Protein AF-A0A7S0LMH8-F1 (afdb_monomer)

Solvent-accessible surface area (backbone atoms only — not comparable to full-atom values): 15056 Å² total; per-residue (Å²): 112,74,69,58,53,54,53,52,51,56,57,48,53,55,49,52,57,52,48,56,58,48,51,56,55,47,54,58,46,53,57,42,54,58,45,50,53,52,45,50,60,44,22,70,69,67,78,31,72,64,46,44,52,52,52,51,52,53,49,49,55,50,48,49,63,67,67,44,67,51,66,91,82,71,82,67,51,73,68,56,29,52,53,52,20,55,53,28,39,51,50,12,55,51,26,47,75,71,65,38,42,68,61,13,23,52,26,12,41,51,16,19,33,55,41,86,41,68,68,34,44,52,52,17,38,52,30,34,39,76,70,66,41,32,70,60,25,31,56,47,29,54,56,55,65,68,39,87,88,59,50,69,71,58,44,52,52,40,50,57,52,29,52,54,29,50,51,53,53,50,52,55,51,51,53,53,50,53,54,53,54,57,53,54,62,69,66,60,68,75,75,94,71,88,82,95,71,93,74,65,66,63,67,56,52,54,57,51,54,55,53,53,53,56,50,54,57,48,54,57,50,51,55,52,50,52,54,50,52,54,53,47,57,51,52,55,49,52,54,51,52,52,53,51,53,57,62,58,58,69,78,74,72,74,79,81,74,71,79,81,76,74,82,82,80,77,84,89,129

Organism: NCBI:txid221442

Secondary structure (DSSP, 8-state):
-HHHHHHHHHHHHHHHHHHHHHHHHHHHHHHHHHHHHHHHHHHHTTS-HHHHHHHHHHHHHHHHHHH----TT----HHHHHHHHHHHHHHHHHHHHTT-HHHHHHHHHHHHHHS--HHHHHHHHHHHHHTT-HHHHHHHHHHHHT-TT--HHHHHHHHHHHHHHHHHHHHHHHHHHHHHHHHHHHH-PPPS-----TTTHHHHHHHHHHHHHHHHHHHHHHHHHHHHHHHHHHHHHHHHHHHHHHHHHGGG-------------PPP-

Mean predicted aligned error: 13.41 Å

pLDDT: mean 77.36, std 17.23, range [40.56, 98.0]

Sequence (269 aa):
DPRRHARRRHASAHKEMAGELLWGQASEKIAWCAGLFRLHARAEMGIDQKAGAEVGMALEARLESLLRSPRVGDRRSPQERAREHDKLARKGHRANAEGEVEAAALHFAAAYQIEPRTTSLISAVNMRLKLGETELAAAAYRRILATPSLKDRERQIAQAKLQQAEAVLLAARSEEATVKVAKQETSHHPPEAAVESGADSAAKAEIVAEAEAATAEAETAVAGAEVVARAEAAADAEVATEVAIEAGTDAALEPEVAPEVAPEVAPEV

Nearest PDB structures (foldseek):
  3uq3-assembly1_A  TM=5.746E-01  e=2.078E-01  Saccharomyces cerevisiae S288C
  7bev-assembly1_A  TM=6.248E-01  e=4.146E-01  Homo sapiens
  2gw1-assembly1_B  TM=6.028E-01  e=1.334E+00  Saccharomyces cerevisiae

Structure (mmCIF, N/CA/C/O backbone):
data_AF-A0A7S0LMH8-F1
#
_entry.id   AF-A0A7S0LMH8-F1
#
loop_
_atom_site.group_PDB
_atom_site.id
_atom_site.type_symbol
_atom_site.label_atom_id
_atom_site.label_alt_id
_atom_site.label_comp_id
_atom_site.label_asym_id
_atom_site.label_entity_id
_atom_site.label_seq_id
_atom_site.pdbx_PDB_ins_code
_atom_site.Cartn_x
_atom_site.Cartn_y
_atom_site.Cartn_z
_atom_site.occupancy
_atom_site.B_iso_or_equiv
_atom_site.auth_seq_id
_atom_site.auth_comp_id
_atom_site.auth_asym_id
_atom_site.auth_atom_id
_atom_site.pdbx_PDB_model_num
ATOM 1 N N . ASP A 1 1 ? 25.998 36.413 -16.751 1.00 75.56 1 ASP A N 1
ATOM 2 C CA . ASP A 1 1 ? 25.379 35.857 -17.971 1.00 75.56 1 ASP A CA 1
ATOM 3 C C . ASP A 1 1 ? 23.853 35.990 -17.890 1.00 75.56 1 ASP A C 1
ATOM 5 O O . ASP A 1 1 ? 23.231 35.300 -17.082 1.00 75.56 1 ASP A O 1
ATOM 9 N N . PRO A 1 2 ? 23.242 36.885 -18.684 1.00 62.22 2 PRO A N 1
ATOM 10 C CA . PRO A 1 2 ? 21.794 37.107 -18.688 1.00 62.22 2 PRO A CA 1
ATOM 11 C C . PRO A 1 2 ? 20.981 35.849 -19.049 1.00 62.22 2 PRO A C 1
ATOM 13 O O . PRO A 1 2 ? 19.854 35.694 -18.572 1.00 62.22 2 PRO A O 1
ATOM 16 N N . ARG A 1 3 ? 21.555 34.885 -19.786 1.00 61.94 3 ARG A N 1
ATOM 17 C CA . ARG A 1 3 ? 20.877 33.622 -20.128 1.00 61.94 3 ARG A CA 1
ATOM 18 C C . ARG A 1 3 ? 20.706 32.700 -18.917 1.00 61.94 3 ARG A C 1
ATOM 20 O O . ARG A 1 3 ? 19.698 32.000 -18.817 1.00 61.94 3 ARG A O 1
ATOM 27 N N . ARG A 1 4 ? 21.629 32.740 -17.947 1.00 64.81 4 ARG A N 1
ATOM 28 C CA . ARG A 1 4 ? 21.503 31.991 -16.680 1.00 64.81 4 ARG A CA 1
ATOM 29 C C . ARG A 1 4 ? 20.405 32.556 -15.774 1.00 64.81 4 ARG A C 1
ATOM 31 O O . ARG A 1 4 ? 19.703 31.781 -15.125 1.00 64.81 4 ARG A O 1
ATOM 38 N N . HIS A 1 5 ? 20.206 33.875 -15.764 1.00 67.19 5 HIS A N 1
ATOM 39 C CA . HIS A 1 5 ? 19.124 34.495 -14.990 1.00 67.19 5 HIS A CA 1
ATOM 40 C C . HIS A 1 5 ? 17.742 34.229 -15.596 1.00 67.19 5 HIS A C 1
ATOM 42 O O . HIS A 1 5 ? 16.811 33.940 -14.847 1.00 67.19 5 HIS A O 1
ATOM 48 N N . ALA A 1 6 ? 17.617 34.227 -16.928 1.00 63.44 6 ALA A N 1
ATOM 49 C CA . ALA A 1 6 ? 16.369 33.862 -17.601 1.00 63.44 6 ALA A CA 1
ATOM 50 C C . ALA A 1 6 ? 15.960 32.404 -17.311 1.00 63.44 6 ALA A C 1
ATOM 52 O O . ALA A 1 6 ? 14.812 32.144 -16.953 1.00 63.44 6 ALA A O 1
ATOM 53 N N . ARG A 1 7 ? 16.915 31.459 -17.356 1.00 63.59 7 ARG A N 1
ATOM 54 C CA . ARG A 1 7 ? 16.656 30.046 -17.019 1.00 63.59 7 ARG A CA 1
ATOM 55 C C . ARG A 1 7 ? 16.271 29.844 -15.550 1.00 63.59 7 ARG A C 1
ATOM 57 O O . ARG A 1 7 ? 15.375 29.053 -15.271 1.00 63.59 7 ARG A O 1
ATOM 64 N N . ARG A 1 8 ? 16.883 30.582 -14.612 1.00 65.25 8 ARG A N 1
ATOM 65 C CA . ARG A 1 8 ? 16.493 30.532 -13.188 1.00 65.25 8 ARG A CA 1
ATOM 66 C C . ARG A 1 8 ? 15.082 31.069 -12.941 1.00 65.25 8 ARG A C 1
ATOM 68 O O . ARG A 1 8 ? 14.354 30.462 -12.165 1.00 65.25 8 ARG A O 1
ATOM 75 N N . ARG A 1 9 ? 14.672 32.151 -13.613 1.00 69.50 9 ARG A N 1
ATOM 76 C CA . ARG A 1 9 ? 13.310 32.698 -13.466 1.00 69.50 9 ARG A CA 1
ATOM 77 C C . ARG A 1 9 ? 12.245 31.758 -14.035 1.00 69.50 9 ARG A C 1
ATOM 79 O O . ARG A 1 9 ? 11.239 31.533 -13.374 1.00 69.50 9 ARG A O 1
ATOM 86 N N . HIS A 1 10 ? 12.504 31.131 -15.186 1.00 57.97 10 HIS A N 1
ATOM 87 C CA . HIS A 1 10 ? 11.585 30.141 -15.764 1.00 57.97 10 HIS A CA 1
ATOM 88 C C . HIS A 1 10 ? 11.427 28.890 -14.883 1.00 57.97 10 HIS A C 1
ATOM 90 O O . HIS A 1 10 ? 10.318 28.391 -14.715 1.00 57.97 10 HIS A O 1
ATOM 96 N N . ALA A 1 11 ? 12.518 28.406 -14.279 1.00 52.12 11 ALA A N 1
ATOM 97 C CA . ALA A 1 11 ? 12.468 27.268 -13.360 1.00 52.12 11 ALA A CA 1
ATOM 98 C C . ALA A 1 11 ? 11.739 27.594 -12.040 1.00 52.12 11 ALA A C 1
ATOM 100 O O . ALA A 1 11 ? 11.122 26.707 -11.456 1.00 52.12 11 ALA A O 1
ATOM 101 N N . SER A 1 12 ? 11.792 28.850 -11.579 1.00 57.94 12 SER A N 1
ATOM 102 C CA . SER A 1 12 ? 11.073 29.298 -10.379 1.00 57.94 12 SER A CA 1
ATOM 103 C C . SER A 1 12 ? 9.566 29.410 -10.626 1.00 57.94 12 SER A C 1
ATOM 105 O O . SER A 1 12 ? 8.786 28.897 -9.833 1.00 57.94 12 SER A O 1
ATOM 107 N N . ALA A 1 13 ? 9.158 29.973 -11.769 1.00 52.34 13 ALA A N 1
ATOM 108 C CA . ALA A 1 13 ? 7.744 30.103 -12.135 1.00 52.34 13 ALA A CA 1
ATOM 109 C C . ALA A 1 13 ? 7.045 28.740 -12.316 1.00 52.34 13 ALA A C 1
ATOM 111 O O . ALA A 1 13 ? 5.903 28.562 -11.904 1.00 52.34 13 ALA A O 1
ATOM 112 N N . HIS A 1 14 ? 7.748 27.738 -12.862 1.00 48.38 14 HIS A N 1
ATOM 113 C CA . HIS A 1 14 ? 7.213 26.373 -12.945 1.00 48.38 14 HIS A CA 1
ATOM 114 C C . HIS A 1 14 ? 7.065 25.693 -11.575 1.00 48.38 14 HIS A C 1
ATOM 116 O O . HIS A 1 14 ? 6.196 24.837 -11.427 1.00 48.38 14 HIS A O 1
ATOM 122 N N . LYS A 1 15 ? 7.883 26.058 -10.577 1.00 52.16 15 LYS A N 1
ATOM 123 C CA . LYS A 1 15 ? 7.742 25.545 -9.205 1.00 52.16 15 LYS A CA 1
ATOM 124 C C . LYS A 1 15 ? 6.551 26.171 -8.478 1.00 52.16 15 LYS A C 1
ATOM 126 O O . LYS A 1 15 ? 5.842 25.448 -7.789 1.00 52.16 15 LYS A O 1
ATOM 131 N N . GLU A 1 16 ? 6.301 27.466 -8.668 1.00 50.72 16 GLU A N 1
ATOM 132 C CA . GLU A 1 16 ? 5.145 28.149 -8.064 1.00 50.72 16 GLU A CA 1
ATOM 133 C C . GLU A 1 16 ? 3.813 27.655 -8.648 1.00 50.72 16 GLU A C 1
ATOM 135 O O . GLU A 1 16 ? 2.931 27.269 -7.885 1.00 50.72 16 GLU A O 1
ATOM 140 N N . MET A 1 17 ? 3.696 27.525 -9.978 1.00 42.00 17 MET A N 1
ATOM 141 C CA . MET A 1 17 ? 2.478 26.966 -10.595 1.00 42.00 17 MET A CA 1
ATOM 142 C C . MET A 1 17 ? 2.221 25.502 -10.212 1.00 42.00 17 MET A C 1
ATOM 144 O O . MET A 1 17 ? 1.068 25.097 -10.073 1.00 42.00 17 MET A O 1
ATOM 148 N N . ALA A 1 18 ? 3.273 24.693 -10.041 1.00 46.28 18 ALA A N 1
ATOM 149 C CA . ALA A 1 18 ? 3.119 23.318 -9.566 1.00 46.28 18 ALA A CA 1
ATOM 150 C C . ALA A 1 18 ? 2.618 23.269 -8.111 1.00 46.28 18 ALA A C 1
ATOM 152 O O . ALA A 1 18 ? 1.811 22.403 -7.779 1.00 46.28 18 ALA A O 1
ATOM 153 N N . GLY A 1 19 ? 3.043 24.219 -7.270 1.00 42.62 19 GLY A N 1
ATOM 154 C CA . GLY A 1 19 ? 2.573 24.361 -5.893 1.00 42.62 19 GLY A CA 1
ATOM 155 C C . GLY A 1 19 ? 1.084 24.702 -5.802 1.00 42.62 19 GLY A C 1
ATOM 156 O O . GLY A 1 19 ? 0.356 24.035 -5.074 1.00 42.62 19 GLY A O 1
ATOM 157 N N . GLU A 1 20 ? 0.595 25.676 -6.574 1.00 40.78 20 GLU A N 1
ATOM 158 C CA . GLU A 1 20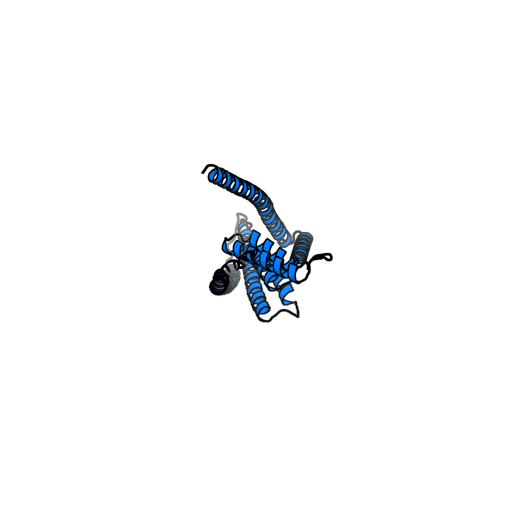 ? -0.823 26.083 -6.531 1.00 40.78 20 GLU A CA 1
ATOM 159 C C . GLU A 1 20 ? -1.781 24.978 -7.010 1.00 40.78 20 GLU A C 1
ATOM 161 O O . GLU A 1 20 ? -2.846 24.775 -6.421 1.00 40.78 20 GLU A O 1
ATOM 166 N N . LEU A 1 21 ? -1.382 24.197 -8.021 1.00 45.53 21 LEU A N 1
ATOM 167 C CA . LEU A 1 21 ? -2.154 23.040 -8.493 1.00 45.53 21 LEU A CA 1
ATOM 168 C C . LEU A 1 21 ? -2.202 21.899 -7.461 1.00 45.53 21 LEU A C 1
ATOM 170 O O . LEU A 1 21 ? -3.227 21.226 -7.341 1.00 45.53 21 LEU A O 1
ATOM 174 N N . LEU A 1 22 ? -1.124 21.701 -6.694 1.00 45.91 22 LEU A N 1
ATOM 175 C CA . LEU A 1 22 ? -1.066 20.722 -5.604 1.00 45.91 22 LEU A CA 1
ATOM 176 C C . LEU A 1 22 ? -1.917 21.150 -4.397 1.00 45.91 22 LEU A C 1
ATOM 178 O O . LEU A 1 22 ? -2.624 20.318 -3.831 1.00 45.91 22 LEU A O 1
ATOM 182 N N . TRP A 1 23 ? -1.929 22.440 -4.043 1.00 40.56 23 TRP A N 1
ATOM 183 C CA . TRP A 1 23 ? -2.758 22.964 -2.947 1.00 40.56 23 TRP A CA 1
ATOM 184 C C . TRP A 1 23 ? -4.262 22.901 -3.247 1.00 40.56 23 TRP A C 1
ATOM 186 O O . TRP A 1 23 ? -5.048 22.541 -2.367 1.00 40.56 23 TRP A O 1
ATOM 196 N N . GLY A 1 24 ? -4.665 23.169 -4.495 1.00 40.56 24 GLY A N 1
ATOM 197 C CA . GLY A 1 24 ? -6.046 22.967 -4.947 1.00 40.56 24 GLY A CA 1
ATOM 198 C C . GLY A 1 24 ? -6.518 21.525 -4.731 1.00 40.56 24 GLY A C 1
ATOM 199 O O . GLY A 1 24 ? -7.535 21.298 -4.074 1.00 40.56 24 GLY A O 1
ATOM 200 N N . GLN A 1 25 ? -5.722 20.544 -5.172 1.00 45.88 25 GLN A N 1
ATOM 201 C CA . GLN A 1 25 ? -6.029 19.121 -4.974 1.00 45.88 25 GLN A CA 1
ATOM 202 C C . GLN A 1 25 ? -5.977 18.680 -3.503 1.00 45.88 25 GLN A C 1
ATOM 204 O O . GLN A 1 25 ? -6.761 17.822 -3.099 1.00 45.88 25 GLN A O 1
ATOM 209 N N . ALA A 1 26 ? -5.100 19.265 -2.682 1.00 40.94 26 ALA A N 1
ATOM 210 C CA . ALA A 1 26 ? -5.028 18.970 -1.251 1.00 40.94 26 ALA A CA 1
ATOM 211 C C . ALA A 1 26 ? -6.297 19.422 -0.501 1.00 40.94 26 ALA A C 1
ATOM 213 O O . ALA A 1 26 ? -6.814 18.687 0.340 1.00 40.94 26 ALA A O 1
ATOM 214 N N . SER A 1 27 ? -6.849 20.594 -0.833 1.00 40.66 27 SER A N 1
ATOM 215 C CA . SER A 1 27 ? -8.069 21.115 -0.192 1.00 40.66 27 SER A CA 1
ATOM 216 C C . SER A 1 27 ? -9.333 20.305 -0.520 1.00 40.66 27 SER A C 1
ATOM 218 O O . SER A 1 27 ? -10.124 20.014 0.382 1.00 40.66 27 SER A O 1
ATOM 220 N N . GLU A 1 28 ? -9.488 19.850 -1.769 1.00 41.09 28 GLU A N 1
ATOM 221 C CA . GLU A 1 28 ? -10.576 18.942 -2.160 1.00 41.09 28 GLU A CA 1
ATOM 222 C C . GLU A 1 28 ? -10.462 17.589 -1.439 1.00 41.09 28 GLU A C 1
ATOM 224 O O . GLU A 1 28 ? -11.469 17.014 -1.021 1.00 41.09 28 GLU A O 1
ATOM 229 N N . LYS A 1 29 ? -9.235 17.107 -1.210 1.00 45.19 29 LYS A N 1
ATOM 230 C CA . LYS A 1 29 ? -8.978 15.857 -0.486 1.00 45.19 29 LYS A CA 1
ATOM 231 C C . LYS A 1 29 ? -9.196 15.961 1.022 1.00 45.19 29 LYS A C 1
ATOM 233 O O . LYS A 1 29 ? -9.773 15.037 1.582 1.00 45.19 29 LYS A O 1
ATOM 238 N N . ILE A 1 30 ? -8.822 17.059 1.687 1.00 49.19 30 ILE A N 1
ATOM 239 C CA . ILE A 1 30 ? -9.108 17.260 3.125 1.00 49.19 30 ILE A CA 1
ATOM 240 C C . ILE A 1 30 ? -10.623 17.305 3.364 1.00 49.19 30 ILE A C 1
ATOM 242 O O . ILE A 1 30 ? -11.131 16.656 4.282 1.00 49.19 30 ILE A O 1
ATOM 246 N N . ALA A 1 31 ? -11.365 18.006 2.501 1.00 45.44 31 ALA A N 1
ATOM 247 C CA . ALA A 1 31 ? -12.825 18.022 2.549 1.00 45.44 31 ALA A CA 1
ATOM 248 C C . ALA A 1 31 ? -13.427 16.620 2.339 1.00 45.44 31 ALA A C 1
ATOM 250 O O . ALA A 1 31 ? -14.431 16.274 2.968 1.00 45.44 31 ALA A O 1
ATOM 251 N N . TRP A 1 32 ? -12.788 15.797 1.503 1.00 48.50 32 TRP A N 1
ATOM 252 C CA . TRP A 1 32 ? -13.207 14.428 1.219 1.00 48.50 32 TRP A CA 1
ATOM 253 C C . TRP A 1 32 ? -12.860 13.439 2.339 1.00 48.50 32 TRP A C 1
ATOM 255 O O . TRP A 1 32 ? -13.732 12.669 2.728 1.00 48.50 32 TRP A O 1
ATOM 265 N N . CYS A 1 33 ? -11.663 13.495 2.933 1.00 45.34 33 CYS A N 1
ATOM 266 C CA . CYS A 1 33 ? -11.306 12.694 4.110 1.00 45.34 33 CYS A CA 1
ATOM 267 C C . CYS A 1 33 ? -12.238 13.013 5.287 1.00 45.34 33 CYS A C 1
ATOM 269 O O . CYS A 1 33 ? -12.761 12.102 5.923 1.00 45.34 33 CYS A O 1
ATOM 271 N N . ALA A 1 34 ? -12.565 14.294 5.498 1.00 47.00 34 ALA A N 1
ATOM 272 C CA . ALA A 1 34 ? -13.588 14.709 6.460 1.00 47.00 34 ALA A CA 1
ATOM 273 C C . ALA A 1 34 ? -15.012 14.259 6.065 1.00 47.00 34 ALA A C 1
ATOM 275 O O . ALA A 1 34 ? -15.896 14.144 6.915 1.00 47.00 34 ALA A O 1
ATOM 276 N N . GLY A 1 35 ? -15.277 14.038 4.776 1.00 51.88 35 GLY A N 1
ATOM 277 C CA . GLY A 1 35 ? -16.521 13.456 4.267 1.00 51.88 35 GLY A CA 1
ATOM 278 C C . GLY A 1 35 ? -16.615 11.951 4.525 1.00 51.88 35 GLY A C 1
ATOM 279 O O . GLY A 1 35 ? -17.649 11.482 4.998 1.00 51.88 35 GLY A O 1
ATOM 280 N N . LEU A 1 36 ? -15.527 11.212 4.290 1.00 53.97 36 LEU A N 1
ATOM 281 C CA . LEU A 1 36 ? -15.437 9.774 4.539 1.00 53.97 36 LEU A CA 1
ATOM 282 C C . LEU A 1 36 ? -15.537 9.460 6.030 1.00 53.97 36 LEU A C 1
ATOM 284 O O . LEU A 1 36 ? -16.328 8.603 6.403 1.00 53.97 36 LEU A O 1
ATOM 288 N N . PHE A 1 37 ? -14.838 10.224 6.878 1.00 55.25 37 PHE A N 1
ATOM 289 C CA . PHE A 1 37 ? -14.957 10.118 8.336 1.00 55.25 37 PHE A CA 1
ATOM 290 C C . PHE A 1 37 ? -16.403 10.340 8.805 1.00 55.25 37 PHE A C 1
ATOM 292 O O . PHE A 1 37 ? -16.908 9.613 9.656 1.00 55.25 37 PHE A O 1
ATOM 299 N N . ARG A 1 38 ? -17.118 11.306 8.207 1.00 55.78 38 ARG A N 1
ATOM 300 C CA . ARG A 1 38 ? -18.536 11.565 8.515 1.00 55.78 38 ARG A CA 1
ATOM 301 C C . ARG A 1 38 ? -19.471 10.455 8.040 1.00 55.78 38 ARG A C 1
ATOM 303 O O . ARG A 1 38 ? -20.461 10.188 8.715 1.00 55.78 38 ARG A O 1
ATOM 310 N N . LEU A 1 39 ? -19.188 9.820 6.904 1.00 52.59 39 LEU A N 1
ATOM 311 C CA . LEU A 1 39 ? -19.952 8.667 6.415 1.00 52.59 39 LEU A CA 1
ATOM 312 C C . LEU A 1 39 ? -19.697 7.422 7.271 1.00 52.59 39 LEU A C 1
ATOM 314 O O . LEU A 1 39 ? -20.655 6.735 7.623 1.00 52.59 39 LEU A O 1
ATOM 318 N N . HIS A 1 40 ? -18.448 7.191 7.682 1.00 51.62 40 HIS A N 1
ATOM 319 C CA . HIS A 1 40 ? -18.081 6.081 8.561 1.00 51.62 40 HIS A CA 1
ATOM 320 C C . HIS A 1 40 ? -18.736 6.217 9.942 1.00 51.62 40 HIS A C 1
ATOM 322 O O . HIS A 1 40 ? -19.454 5.316 10.374 1.00 51.62 40 HIS A O 1
ATOM 328 N N . ALA A 1 41 ? -18.636 7.397 10.564 1.00 54.69 41 ALA A N 1
ATOM 329 C CA . ALA A 1 41 ? -19.278 7.686 11.848 1.00 54.69 41 ALA A CA 1
ATOM 330 C C . ALA A 1 41 ? -20.814 7.542 11.805 1.00 54.69 41 ALA A C 1
ATOM 332 O O . ALA A 1 41 ? -21.450 7.251 12.818 1.00 54.69 41 ALA A O 1
ATOM 333 N N . ARG A 1 42 ? -21.438 7.745 10.636 1.00 51.69 42 ARG A N 1
ATOM 334 C CA . ARG A 1 42 ? -22.895 7.653 10.455 1.00 51.69 42 ARG A CA 1
ATOM 335 C C . ARG A 1 42 ? -23.373 6.223 10.189 1.00 51.69 42 ARG A C 1
ATOM 337 O O . ARG A 1 42 ? -24.439 5.857 10.679 1.00 51.69 42 ARG A O 1
ATOM 344 N N . ALA A 1 43 ? -22.585 5.425 9.467 1.00 52.25 43 ALA A N 1
ATOM 345 C CA . ALA A 1 43 ? -22.836 3.998 9.268 1.00 52.25 43 ALA A CA 1
ATOM 346 C C . ALA A 1 43 ? -22.768 3.216 10.594 1.00 52.25 43 ALA A C 1
ATOM 348 O O . ALA A 1 43 ? -23.585 2.330 10.834 1.00 52.25 43 ALA A O 1
ATOM 349 N N . GLU A 1 44 ? -21.848 3.584 11.488 1.00 53.66 44 GLU A N 1
ATOM 350 C CA . GLU A 1 44 ? -21.624 2.862 12.745 1.00 53.66 44 GLU A CA 1
ATOM 351 C C . GLU A 1 44 ? -22.617 3.159 13.867 1.00 53.66 44 GLU A C 1
ATOM 353 O O . GLU A 1 44 ? -22.787 2.341 14.768 1.00 53.66 44 GLU A O 1
ATOM 358 N N . MET A 1 45 ? -23.336 4.282 13.818 1.00 55.03 45 MET A N 1
ATOM 359 C CA . MET A 1 45 ? -24.409 4.541 14.785 1.00 55.03 45 MET A CA 1
ATOM 360 C C . MET A 1 45 ? -25.648 3.650 14.560 1.00 55.03 45 MET A C 1
ATOM 362 O O . MET A 1 45 ? -26.665 3.849 15.218 1.00 55.03 45 MET A O 1
ATOM 366 N N . GLY A 1 46 ? -25.611 2.700 13.613 1.00 49.81 46 GLY A N 1
ATOM 367 C CA . GLY A 1 46 ? -26.756 1.851 13.269 1.00 49.81 46 GLY A CA 1
ATOM 368 C C . GLY A 1 46 ? -27.929 2.629 12.665 1.00 49.81 46 GLY A C 1
ATOM 369 O O . GLY A 1 46 ? -29.011 2.077 12.489 1.00 49.81 46 GLY A O 1
ATOM 370 N N . ILE A 1 47 ? -27.718 3.910 12.340 1.00 54.09 47 ILE A N 1
ATOM 371 C CA . ILE A 1 47 ? -28.758 4.813 11.838 1.00 54.09 47 ILE A CA 1
ATOM 372 C C . ILE A 1 47 ? -29.051 4.519 10.361 1.00 54.09 47 ILE A C 1
ATOM 374 O O . ILE A 1 47 ? -30.140 4.837 9.890 1.00 54.09 47 ILE A O 1
ATOM 378 N N . ASP A 1 48 ? -28.127 3.879 9.629 1.00 55.75 48 ASP A N 1
ATOM 379 C CA . ASP A 1 48 ? -28.366 3.519 8.232 1.00 55.75 48 ASP A CA 1
ATOM 380 C C . ASP A 1 48 ? -27.451 2.375 7.746 1.00 55.75 48 ASP A C 1
ATOM 382 O O . ASP A 1 48 ? -26.306 2.600 7.352 1.00 55.75 48 ASP A O 1
ATOM 386 N N . GLN A 1 49 ? -27.948 1.128 7.724 1.00 70.12 49 GLN A N 1
ATOM 387 C CA . GLN A 1 49 ? -27.240 -0.012 7.098 1.00 70.12 49 GLN A CA 1
ATOM 388 C C . GLN A 1 49 ? -26.845 0.285 5.641 1.00 70.12 49 GLN A C 1
ATOM 390 O O . GLN A 1 49 ? -25.856 -0.241 5.126 1.00 70.12 49 GLN A O 1
ATOM 395 N N . LYS A 1 50 ? -27.592 1.180 4.987 1.00 74.69 50 LYS A N 1
ATOM 396 C CA . LYS A 1 50 ? -27.314 1.661 3.640 1.00 74.69 50 LYS A CA 1
ATOM 397 C C . LYS A 1 50 ? -25.991 2.427 3.554 1.00 74.69 50 LYS A C 1
ATOM 399 O O . LYS A 1 50 ? -25.248 2.223 2.600 1.00 74.69 50 LYS A O 1
ATOM 404 N N . ALA A 1 51 ? -25.656 3.240 4.559 1.00 70.19 51 ALA A N 1
ATOM 405 C CA . ALA A 1 51 ? -24.405 3.998 4.580 1.00 70.19 51 ALA A CA 1
ATOM 406 C C . ALA A 1 51 ? -23.184 3.068 4.673 1.00 70.19 51 ALA A C 1
ATOM 408 O O . ALA A 1 51 ? -22.193 3.282 3.978 1.00 70.19 51 ALA A O 1
ATOM 409 N N . GLY A 1 52 ? -23.275 1.990 5.460 1.00 73.12 52 GLY A N 1
ATOM 410 C CA . GLY A 1 52 ? -22.221 0.971 5.522 1.00 73.12 52 GLY A CA 1
ATOM 411 C C . GLY A 1 52 ? -22.013 0.262 4.179 1.00 73.12 52 GLY A C 1
ATOM 412 O O . GLY A 1 52 ? -20.878 0.089 3.736 1.00 73.12 52 GLY A O 1
ATOM 413 N N . ALA A 1 53 ? -23.105 -0.082 3.489 1.00 76.62 53 ALA A N 1
ATOM 414 C CA . ALA A 1 53 ? -23.041 -0.688 2.160 1.00 76.62 53 ALA A CA 1
ATOM 415 C C . ALA A 1 53 ? -22.430 0.258 1.107 1.00 76.62 53 ALA A C 1
ATOM 417 O O . ALA A 1 53 ? -21.626 -0.178 0.283 1.00 76.62 53 ALA A O 1
ATOM 418 N N . GLU A 1 54 ? -22.763 1.551 1.141 1.00 78.56 54 GLU A N 1
ATOM 419 C CA . GLU A 1 54 ? -22.197 2.559 0.233 1.00 78.56 54 GLU A CA 1
ATOM 420 C C . GLU A 1 54 ? -20.687 2.744 0.440 1.00 78.56 54 GLU A C 1
ATOM 422 O O . GLU A 1 54 ? -19.935 2.765 -0.537 1.00 78.56 54 GLU A O 1
ATOM 427 N N . VAL A 1 55 ? -20.226 2.803 1.696 1.00 77.56 55 VAL A N 1
ATOM 428 C CA . VAL A 1 55 ? -18.790 2.869 2.019 1.00 77.56 55 VAL A CA 1
ATOM 429 C C . VAL A 1 55 ? -18.072 1.605 1.544 1.00 77.56 55 VAL A C 1
ATOM 431 O O . VAL A 1 55 ? -17.029 1.708 0.898 1.00 77.56 55 VAL A O 1
ATOM 434 N N . GLY A 1 56 ? -18.652 0.423 1.777 1.00 80.56 56 GLY A N 1
ATOM 435 C CA . GLY A 1 56 ? -18.102 -0.847 1.298 1.00 80.56 56 GLY A CA 1
ATOM 436 C C . GLY A 1 56 ? -17.964 -0.897 -0.227 1.00 80.56 56 GLY A C 1
ATOM 437 O O . GLY A 1 56 ? -16.902 -1.242 -0.740 1.00 80.56 56 GLY A O 1
ATOM 438 N N . MET A 1 57 ? -18.990 -0.472 -0.971 1.00 81.69 57 MET A N 1
ATOM 439 C CA . MET A 1 57 ? -18.928 -0.400 -2.438 1.00 81.69 57 MET A CA 1
ATOM 440 C C . MET A 1 57 ? -17.883 0.606 -2.934 1.00 81.69 57 MET A C 1
ATOM 442 O O . MET A 1 57 ? -17.168 0.324 -3.896 1.00 81.69 57 MET A O 1
ATOM 446 N N . ALA A 1 58 ? -17.768 1.772 -2.292 1.00 86.19 58 ALA A N 1
ATOM 447 C CA . ALA A 1 58 ? -16.758 2.769 -2.643 1.00 86.19 58 ALA A CA 1
ATOM 448 C C . ALA A 1 58 ? -15.332 2.258 -2.376 1.00 86.19 58 ALA A C 1
ATOM 450 O O . ALA A 1 58 ? -14.424 2.505 -3.178 1.00 86.19 58 ALA A O 1
ATOM 451 N N . LEU A 1 59 ? -15.141 1.522 -1.277 1.00 85.06 59 LEU A N 1
ATOM 452 C CA . LEU A 1 59 ? -13.879 0.880 -0.926 1.00 85.06 59 LEU A CA 1
ATOM 453 C C . LEU A 1 59 ? -13.496 -0.182 -1.960 1.00 85.06 59 LEU A C 1
ATOM 455 O O . LEU A 1 59 ? -12.378 -0.151 -2.469 1.00 85.06 59 LEU A O 1
ATOM 459 N N . GLU A 1 60 ? -14.430 -1.060 -2.327 1.00 85.69 60 GLU A N 1
ATOM 460 C CA . GLU A 1 60 ? -14.218 -2.087 -3.352 1.00 85.69 60 GLU A CA 1
ATOM 461 C C . GLU A 1 60 ? -13.932 -1.478 -4.729 1.00 85.69 60 GLU A C 1
ATOM 463 O O . GLU A 1 60 ? -13.008 -1.903 -5.416 1.00 85.69 60 GLU A O 1
ATOM 468 N N . ALA A 1 61 ? -14.643 -0.420 -5.128 1.00 90.88 61 ALA A N 1
ATOM 469 C CA . ALA A 1 61 ? -14.369 0.271 -6.388 1.00 90.88 61 ALA A CA 1
ATOM 470 C C . ALA A 1 61 ? -12.957 0.886 -6.418 1.00 90.88 61 ALA A C 1
ATOM 472 O O . ALA A 1 61 ? -12.267 0.831 -7.441 1.00 90.88 61 ALA A O 1
ATOM 473 N N . ARG A 1 62 ? -12.501 1.455 -5.294 1.00 88.88 62 ARG A N 1
ATOM 474 C CA . ARG A 1 62 ? -11.128 1.959 -5.140 1.00 88.88 62 ARG A CA 1
ATOM 475 C C . ARG A 1 62 ? -10.104 0.833 -5.159 1.00 88.88 62 ARG A C 1
ATOM 477 O O . ARG A 1 62 ? -9.082 0.968 -5.829 1.00 88.88 62 ARG A O 1
ATOM 484 N N . LEU A 1 63 ? -10.383 -0.260 -4.455 1.00 88.38 63 LEU A N 1
ATOM 485 C CA . LEU A 1 63 ? -9.538 -1.445 -4.426 1.00 88.38 63 LEU A CA 1
ATOM 486 C C . LEU A 1 63 ? -9.375 -2.021 -5.835 1.00 88.38 63 LEU A C 1
ATOM 488 O O . LEU A 1 63 ? -8.256 -2.244 -6.285 1.00 88.38 63 LEU A O 1
ATOM 492 N N . GLU A 1 64 ? -10.471 -2.167 -6.570 1.00 91.19 64 GLU A N 1
ATOM 493 C CA . GLU A 1 64 ? -10.459 -2.647 -7.947 1.00 91.19 64 GLU A CA 1
ATOM 494 C C . GLU A 1 64 ? -9.727 -1.668 -8.873 1.00 91.19 64 GLU A C 1
ATOM 496 O O . GLU A 1 64 ? -8.954 -2.086 -9.730 1.00 91.19 64 GLU A O 1
ATOM 501 N N . SER A 1 65 ? -9.882 -0.355 -8.673 1.00 90.00 65 SER A N 1
ATOM 502 C CA . SER A 1 65 ? -9.105 0.646 -9.412 1.00 90.00 65 SER A CA 1
ATOM 503 C C . SER A 1 65 ? -7.602 0.565 -9.126 1.00 90.00 65 SER A C 1
ATOM 505 O O . SER A 1 65 ? -6.805 0.838 -10.026 1.00 90.00 65 SER A O 1
ATOM 507 N N . LEU A 1 66 ? -7.206 0.239 -7.894 1.00 87.38 66 LEU A N 1
ATOM 508 C CA . LEU A 1 66 ? -5.807 0.088 -7.493 1.00 87.38 66 LEU A CA 1
ATOM 5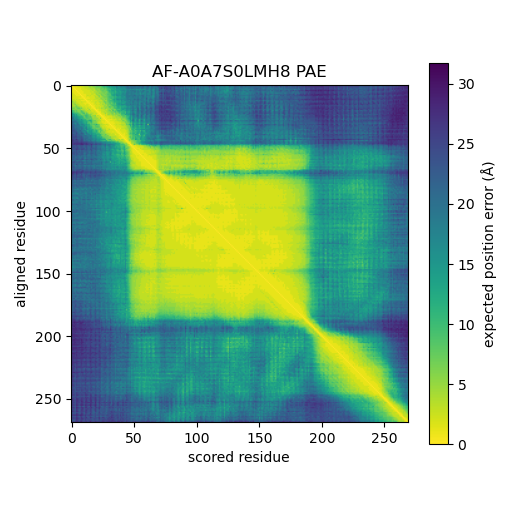09 C C . LEU A 1 66 ? -5.202 -1.206 -8.053 1.00 87.38 66 LEU A C 1
ATOM 511 O O . LEU A 1 66 ? -4.068 -1.201 -8.523 1.00 87.38 66 LEU A O 1
ATOM 515 N N . LEU A 1 67 ? -5.978 -2.291 -8.034 1.00 88.31 67 LEU A N 1
ATOM 516 C CA . LEU A 1 67 ? -5.581 -3.622 -8.498 1.00 88.31 67 LEU A CA 1
ATOM 517 C C . LEU A 1 67 ? -5.780 -3.837 -10.000 1.00 88.31 67 LEU A C 1
ATOM 519 O O . LEU A 1 67 ? -5.458 -4.907 -10.519 1.00 88.31 67 LEU A O 1
ATOM 523 N N . ARG A 1 68 ? -6.311 -2.841 -10.714 1.00 89.81 68 ARG A N 1
ATOM 524 C CA . ARG A 1 68 ? -6.598 -2.961 -12.138 1.00 89.81 68 ARG A CA 1
ATOM 525 C C . ARG A 1 68 ? -5.314 -3.237 -12.913 1.00 89.81 68 ARG A C 1
AT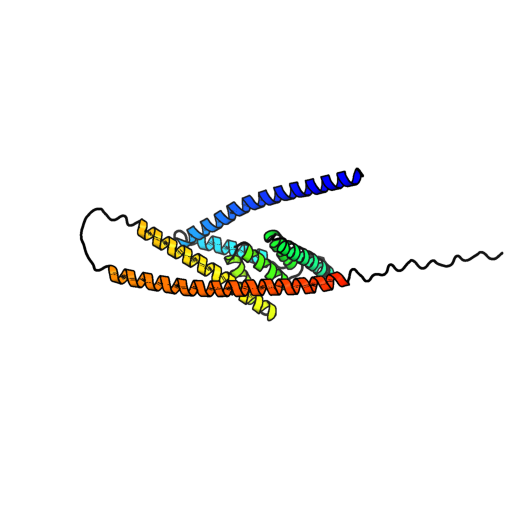OM 527 O O . ARG A 1 68 ? -4.429 -2.386 -12.998 1.00 89.81 68 ARG A O 1
ATOM 534 N N . SER A 1 69 ? -5.253 -4.420 -13.515 1.00 76.88 69 SER A N 1
ATOM 535 C CA . SER A 1 69 ? -4.179 -4.807 -14.430 1.00 76.88 69 SER A CA 1
ATOM 536 C C . SER A 1 69 ? -4.104 -3.848 -15.638 1.00 76.88 69 SER A C 1
ATOM 538 O O . SER A 1 69 ? -5.112 -3.197 -15.953 1.00 76.88 69 SER A O 1
ATOM 540 N N . PRO A 1 70 ? -2.945 -3.753 -16.326 1.00 76.12 70 PRO A N 1
ATOM 541 C CA . PRO A 1 70 ? -2.743 -2.940 -17.511 1.00 76.12 70 PRO A CA 1
ATOM 542 C C . PRO A 1 70 ? -3.916 -2.996 -18.475 1.00 76.12 70 PRO A C 1
ATOM 544 O O . PRO A 1 70 ? -4.510 -4.047 -18.730 1.00 76.12 70 PRO A O 1
ATOM 547 N N . ARG A 1 71 ? -4.246 -1.831 -19.031 1.00 77.56 71 ARG A N 1
ATOM 548 C CA . ARG A 1 71 ? -5.362 -1.695 -19.962 1.00 77.56 71 ARG A CA 1
ATOM 549 C C . ARG A 1 71 ? -5.126 -2.595 -21.172 1.00 77.56 71 ARG A C 1
ATOM 551 O O . ARG A 1 71 ? -4.106 -2.483 -21.853 1.00 77.56 71 ARG A O 1
ATOM 558 N N . VAL A 1 72 ? -6.115 -3.436 -21.464 1.00 76.44 72 VAL A N 1
ATOM 559 C CA . VAL A 1 72 ? -6.226 -4.146 -22.741 1.00 76.44 72 VAL A CA 1
ATOM 560 C C . VAL A 1 72 ? -6.069 -3.112 -23.860 1.00 76.44 72 VAL A C 1
ATOM 562 O O . VAL A 1 72 ? -6.847 -2.162 -23.935 1.00 76.44 72 VAL A O 1
ATOM 565 N N . GLY A 1 73 ? -5.026 -3.255 -24.680 1.00 85.62 73 GLY A N 1
ATOM 566 C CA . GLY A 1 73 ? -4.706 -2.316 -25.760 1.00 85.62 73 GLY A CA 1
ATOM 567 C C . GLY A 1 73 ? -3.359 -1.600 -25.642 1.00 85.62 73 GLY A C 1
ATOM 568 O O . GLY A 1 73 ? -3.010 -0.853 -26.556 1.00 85.62 73 GLY A O 1
ATOM 569 N N . ASP A 1 74 ? -2.579 -1.828 -24.582 1.00 90.25 74 ASP A N 1
ATOM 570 C CA . ASP A 1 74 ? -1.184 -1.383 -24.559 1.00 90.25 74 ASP A CA 1
ATOM 571 C C . ASP A 1 74 ? -0.357 -2.117 -25.632 1.00 90.25 74 ASP A C 1
ATOM 573 O O . ASP A 1 74 ? -0.169 -3.332 -25.572 1.00 90.25 74 ASP A O 1
ATOM 577 N N . ARG A 1 75 ? 0.120 -1.367 -26.633 1.00 94.94 75 ARG A N 1
ATOM 578 C CA . ARG A 1 75 ? 0.898 -1.889 -27.771 1.00 94.94 75 ARG A CA 1
ATOM 579 C C . ARG A 1 75 ? 2.404 -1.934 -27.514 1.00 94.94 75 ARG A C 1
ATOM 581 O O . ARG A 1 75 ? 3.143 -2.352 -28.401 1.00 94.94 75 ARG A O 1
ATOM 588 N N . ARG A 1 76 ? 2.867 -1.491 -26.341 1.00 94.44 76 ARG A N 1
ATOM 589 C CA . ARG A 1 76 ? 4.289 -1.526 -25.980 1.00 94.44 76 ARG A CA 1
ATOM 590 C C . ARG A 1 76 ? 4.790 -2.960 -25.873 1.00 94.44 76 ARG A C 1
ATOM 592 O O . ARG A 1 76 ? 4.105 -3.840 -25.340 1.00 94.44 76 ARG A O 1
ATOM 599 N N . SER A 1 77 ? 6.014 -3.178 -26.334 1.00 95.56 77 SER A N 1
ATOM 600 C CA . SER A 1 77 ? 6.733 -4.433 -26.135 1.00 95.56 77 SER A CA 1
ATOM 601 C C . SER A 1 77 ? 6.967 -4.702 -24.638 1.00 95.56 77 SER A C 1
ATOM 603 O O . SER A 1 77 ? 7.031 -3.760 -23.840 1.00 95.56 77 SER A O 1
ATOM 605 N N . PRO A 1 78 ? 7.148 -5.971 -24.223 1.00 94.69 78 PRO A N 1
ATOM 606 C CA . PRO A 1 78 ? 7.481 -6.297 -22.835 1.00 94.69 78 PRO A CA 1
ATOM 607 C C . PRO A 1 78 ? 8.712 -5.541 -22.310 1.00 94.69 78 PRO A C 1
ATOM 609 O O . PRO A 1 78 ? 8.727 -5.094 -21.166 1.00 94.69 78 PRO A O 1
ATOM 612 N N . GLN A 1 79 ? 9.725 -5.328 -23.156 1.00 96.19 79 GLN A N 1
ATOM 613 C CA . GLN A 1 79 ? 10.936 -4.605 -22.770 1.00 96.19 79 GLN A CA 1
ATOM 614 C C . GLN A 1 79 ? 10.676 -3.107 -22.541 1.00 96.19 79 GLN A C 1
ATOM 616 O O . GLN A 1 79 ? 11.210 -2.528 -21.596 1.00 96.19 79 GLN A O 1
ATOM 621 N N . GLU A 1 80 ? 9.841 -2.471 -23.366 1.00 96.19 80 GLU A N 1
ATOM 622 C CA . GLU A 1 80 ? 9.438 -1.072 -23.165 1.00 96.19 80 GLU A CA 1
ATOM 623 C C . GLU A 1 80 ? 8.614 -0.898 -21.888 1.00 96.19 80 GLU A C 1
ATOM 625 O O . GLU A 1 80 ? 8.846 0.055 -21.141 1.00 96.19 80 GLU A O 1
ATOM 630 N N . ARG A 1 81 ? 7.692 -1.828 -21.601 1.00 95.06 81 ARG A N 1
ATOM 631 C CA . ARG A 1 81 ? 6.915 -1.810 -20.353 1.00 95.06 81 ARG A CA 1
ATOM 632 C C . ARG A 1 81 ? 7.809 -1.965 -19.131 1.00 95.06 81 ARG A C 1
ATOM 634 O O . ARG A 1 81 ? 7.676 -1.179 -18.200 1.00 95.06 81 ARG A O 1
ATOM 641 N N . ALA A 1 82 ? 8.769 -2.889 -19.164 1.00 95.44 82 ALA A N 1
ATOM 642 C CA . ALA A 1 82 ? 9.744 -3.054 -18.090 1.00 95.44 82 ALA A CA 1
ATOM 643 C C . ALA A 1 82 ? 10.561 -1.770 -17.842 1.00 95.44 82 ALA A C 1
ATOM 645 O O . ALA A 1 82 ? 10.671 -1.324 -16.702 1.00 95.44 82 ALA A O 1
ATOM 646 N N . ARG A 1 83 ? 11.066 -1.120 -18.901 1.00 96.25 83 ARG A N 1
ATOM 647 C CA . ARG A 1 83 ? 11.821 0.143 -18.780 1.00 96.25 83 ARG A CA 1
ATOM 648 C C . ARG A 1 83 ? 10.977 1.277 -18.195 1.00 96.25 83 ARG A C 1
ATOM 650 O O . ARG A 1 83 ? 11.450 2.009 -17.325 1.00 96.25 83 ARG A O 1
ATOM 657 N N . GLU A 1 84 ? 9.740 1.438 -18.664 1.00 95.94 84 GLU A N 1
ATOM 658 C CA . GLU A 1 84 ? 8.844 2.485 -18.159 1.00 95.94 84 GLU A CA 1
ATOM 659 C C . GLU A 1 84 ? 8.399 2.200 -16.717 1.00 95.94 84 GLU A C 1
ATOM 661 O O . GLU A 1 84 ? 8.371 3.118 -15.896 1.00 95.94 84 GLU A O 1
ATOM 666 N N . HIS A 1 85 ? 8.144 0.933 -16.377 1.00 95.56 85 HIS A N 1
ATOM 667 C CA . HIS A 1 85 ? 7.931 0.490 -15.001 1.00 95.56 85 HIS A CA 1
ATOM 668 C C . HIS A 1 85 ? 9.100 0.911 -14.102 1.00 95.56 85 HIS A C 1
ATOM 670 O O . HIS A 1 85 ? 8.885 1.589 -13.100 1.00 95.56 85 HIS A O 1
ATOM 676 N N . ASP A 1 86 ? 10.342 0.577 -14.465 1.00 96.56 86 ASP A N 1
ATOM 677 C CA . ASP A 1 86 ? 11.513 0.855 -13.622 1.00 96.56 86 ASP A CA 1
ATOM 678 C C . ASP A 1 86 ? 11.761 2.363 -13.459 1.00 96.56 86 ASP A C 1
ATOM 680 O O . ASP A 1 86 ? 12.223 2.828 -12.415 1.00 96.56 86 ASP A O 1
ATOM 684 N N . LYS A 1 87 ? 11.422 3.157 -14.478 1.00 96.38 87 LYS A N 1
ATOM 685 C CA . LYS A 1 87 ? 11.445 4.621 -14.409 1.00 96.38 87 LYS A CA 1
ATOM 686 C C . LYS A 1 87 ? 10.396 5.162 -13.434 1.00 96.38 87 LYS A C 1
ATOM 688 O O . LYS A 1 87 ? 10.704 6.070 -12.662 1.00 96.38 87 LYS A O 1
ATOM 693 N N . LEU A 1 88 ? 9.172 4.634 -13.461 1.00 96.62 88 LEU A N 1
ATOM 694 C CA . LEU A 1 88 ? 8.104 5.021 -12.533 1.00 96.62 88 LEU A CA 1
ATOM 695 C C . LEU A 1 88 ? 8.415 4.579 -11.101 1.00 96.62 88 LEU A C 1
ATOM 697 O O . LEU A 1 88 ? 8.289 5.388 -10.187 1.00 96.62 88 LEU A O 1
ATOM 701 N N . ALA A 1 89 ? 8.903 3.354 -10.909 1.00 97.19 89 ALA A N 1
ATOM 702 C CA . ALA A 1 89 ? 9.323 2.849 -9.607 1.00 97.19 89 ALA A CA 1
ATOM 703 C C . ALA A 1 89 ? 10.427 3.728 -8.998 1.00 97.19 89 ALA A C 1
ATOM 705 O O . ALA A 1 89 ? 10.298 4.164 -7.857 1.00 97.19 89 ALA A O 1
ATOM 706 N N . ARG A 1 90 ? 11.456 4.101 -9.777 1.00 96.50 90 ARG A N 1
ATOM 707 C CA . ARG A 1 90 ? 12.505 5.039 -9.330 1.00 96.50 90 ARG A CA 1
ATOM 708 C C . ARG A 1 90 ? 11.946 6.395 -8.899 1.00 96.50 90 ARG A C 1
ATOM 710 O O . ARG A 1 90 ? 12.371 6.930 -7.878 1.00 96.50 90 ARG A O 1
ATOM 717 N N . LYS A 1 91 ? 10.974 6.944 -9.636 1.00 95.75 91 LYS A N 1
ATOM 718 C CA . LYS A 1 91 ? 10.274 8.172 -9.222 1.00 95.75 91 LYS A CA 1
ATOM 719 C C . LYS A 1 91 ? 9.491 7.973 -7.925 1.00 95.75 91 LYS A C 1
ATOM 721 O O . LYS A 1 91 ? 9.526 8.856 -7.079 1.00 95.75 91 LYS A O 1
ATOM 726 N N . GLY A 1 92 ? 8.830 6.827 -7.758 1.00 96.31 92 GLY A N 1
ATOM 727 C CA . GLY A 1 92 ? 8.111 6.474 -6.533 1.00 96.31 92 GLY A CA 1
ATOM 728 C C . GLY A 1 92 ? 9.032 6.399 -5.318 1.00 96.31 92 GLY A C 1
ATOM 729 O O . GLY A 1 92 ? 8.748 7.019 -4.298 1.00 96.31 92 GLY A O 1
ATOM 730 N N . HIS A 1 93 ? 10.178 5.725 -5.447 1.00 96.50 93 HIS A N 1
ATOM 731 C CA . HIS A 1 93 ? 11.183 5.660 -4.383 1.00 96.50 93 HIS A CA 1
ATOM 732 C C . HIS A 1 93 ? 11.746 7.038 -4.044 1.00 96.50 93 HIS A C 1
ATOM 734 O O . HIS A 1 93 ? 11.829 7.387 -2.870 1.00 96.50 93 HIS A O 1
ATOM 740 N N . ARG A 1 94 ? 12.071 7.843 -5.062 1.00 95.56 94 ARG A N 1
ATOM 741 C CA . ARG A 1 94 ? 12.550 9.211 -4.857 1.00 95.56 94 ARG A CA 1
ATOM 742 C C . ARG A 1 94 ? 11.516 10.078 -4.131 1.00 95.56 94 ARG A C 1
ATOM 744 O O . ARG A 1 94 ? 11.870 10.724 -3.156 1.00 95.56 94 ARG A O 1
ATOM 751 N N . ALA A 1 95 ? 10.256 10.052 -4.561 1.00 94.25 95 ALA A N 1
ATOM 752 C CA . ALA A 1 95 ? 9.177 10.789 -3.905 1.00 94.25 95 ALA A CA 1
ATOM 753 C C . ALA A 1 95 ? 8.973 10.330 -2.449 1.00 94.25 95 ALA A C 1
ATOM 755 O O . ALA A 1 95 ? 8.845 11.161 -1.558 1.00 94.25 95 ALA A O 1
ATOM 756 N N . ASN A 1 96 ? 9.022 9.019 -2.181 1.00 95.62 96 ASN A N 1
ATOM 757 C CA . ASN A 1 96 ? 8.934 8.486 -0.817 1.00 95.62 96 ASN A CA 1
ATOM 758 C C . ASN A 1 96 ? 10.102 8.968 0.060 1.00 95.62 96 ASN A C 1
ATOM 760 O O . ASN A 1 96 ? 9.879 9.332 1.210 1.00 95.62 96 ASN A O 1
ATOM 764 N N . ALA A 1 97 ? 11.324 9.016 -0.479 1.00 92.94 97 ALA A N 1
ATOM 765 C CA . ALA A 1 97 ? 12.490 9.544 0.232 1.00 92.94 97 ALA A CA 1
ATOM 766 C C . ALA A 1 97 ? 12.386 11.057 0.509 1.00 92.94 97 ALA A C 1
ATOM 768 O O . ALA A 1 97 ? 12.875 11.530 1.530 1.00 92.94 97 ALA A O 1
ATOM 769 N N . GLU A 1 98 ? 11.725 11.808 -0.374 1.00 94.06 98 GLU A N 1
ATOM 770 C CA . GLU A 1 98 ? 11.444 13.242 -0.211 1.00 94.06 98 GLU A CA 1
ATOM 771 C C . GLU A 1 98 ? 10.244 13.513 0.731 1.00 94.06 98 GLU A C 1
ATOM 773 O O . GLU A 1 98 ? 9.939 14.668 1.009 1.00 94.06 98 GLU A O 1
ATOM 778 N N . GLY A 1 99 ? 9.575 12.474 1.253 1.00 91.94 99 GLY A N 1
ATOM 779 C CA . GLY A 1 99 ? 8.385 12.608 2.107 1.00 91.94 99 GLY A CA 1
ATOM 780 C C . GLY A 1 99 ? 7.087 12.888 1.340 1.00 91.94 99 GLY A C 1
ATOM 781 O O . GLY A 1 99 ? 6.029 13.052 1.943 1.00 91.94 99 GLY A O 1
ATOM 782 N N . GLU A 1 100 ? 7.136 12.884 0.009 1.00 95.75 100 GLU A N 1
ATOM 783 C CA . GLU A 1 100 ? 6.011 13.133 -0.893 1.00 95.75 100 GLU A CA 1
ATOM 784 C C . GLU A 1 100 ? 5.167 11.854 -1.066 1.00 95.75 100 GLU A C 1
ATOM 786 O O . GLU A 1 100 ? 5.115 11.239 -2.139 1.00 95.75 100 GLU A O 1
ATOM 791 N N . VAL A 1 101 ? 4.525 11.410 0.021 1.00 94.06 101 VAL A N 1
ATOM 792 C CA . VAL A 1 101 ? 3.834 10.107 0.116 1.00 94.06 101 VAL A CA 1
ATOM 793 C C . VAL A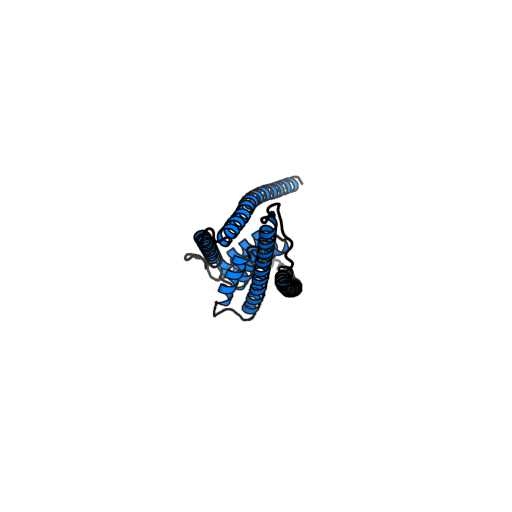 1 101 ? 2.757 9.935 -0.963 1.00 94.06 101 VAL A C 1
ATOM 795 O O . VAL A 1 101 ? 2.639 8.863 -1.561 1.00 94.06 101 VAL A O 1
ATOM 798 N N . GLU A 1 102 ? 1.991 10.986 -1.268 1.00 93.62 102 GLU A N 1
ATOM 799 C CA . GLU A 1 102 ? 0.959 10.932 -2.310 1.00 93.62 102 GLU A CA 1
ATOM 800 C C . GLU A 1 102 ? 1.551 10.708 -3.705 1.00 93.62 102 GLU A C 1
ATOM 802 O O . GLU A 1 102 ? 1.077 9.857 -4.464 1.00 93.62 102 GLU A O 1
ATOM 807 N N . ALA A 1 103 ? 2.603 11.456 -4.046 1.00 94.44 103 ALA A N 1
ATOM 808 C CA . ALA A 1 103 ? 3.280 11.324 -5.329 1.00 94.44 103 ALA A CA 1
ATOM 809 C C . ALA A 1 103 ? 3.916 9.935 -5.464 1.00 94.44 103 ALA A C 1
ATOM 811 O O . ALA A 1 103 ? 3.807 9.299 -6.517 1.00 94.44 103 ALA A O 1
ATOM 812 N N . ALA A 1 104 ? 4.503 9.423 -4.379 1.00 95.69 104 ALA A N 1
ATOM 813 C CA . ALA A 1 104 ? 5.013 8.061 -4.317 1.00 95.69 104 ALA A CA 1
ATOM 814 C C . ALA A 1 104 ? 3.907 7.029 -4.591 1.00 95.69 104 ALA A C 1
ATOM 816 O O . ALA A 1 104 ? 4.085 6.154 -5.443 1.00 95.69 104 ALA A O 1
ATOM 817 N N . ALA A 1 105 ? 2.742 7.166 -3.946 1.00 95.06 105 ALA A N 1
ATOM 818 C CA . ALA A 1 105 ? 1.596 6.279 -4.153 1.00 95.06 105 ALA A CA 1
ATOM 819 C C . ALA A 1 105 ? 1.160 6.244 -5.625 1.00 95.06 105 ALA A C 1
ATOM 821 O O . ALA A 1 105 ? 0.941 5.168 -6.187 1.00 95.06 105 ALA A O 1
ATOM 822 N N . LEU A 1 106 ? 1.066 7.416 -6.264 1.00 94.44 106 LEU A N 1
ATOM 823 C CA . LEU A 1 106 ? 0.693 7.537 -7.674 1.00 94.44 106 LEU A CA 1
ATOM 824 C C . LEU A 1 106 ? 1.731 6.895 -8.597 1.00 94.44 106 LEU A C 1
ATOM 826 O O . LEU A 1 106 ? 1.359 6.185 -9.530 1.00 94.44 106 LEU A O 1
ATOM 830 N N . HIS A 1 107 ? 3.022 7.104 -8.341 1.00 96.44 107 HIS A N 1
ATOM 831 C CA . HIS A 1 107 ? 4.090 6.520 -9.149 1.00 96.44 107 HIS A CA 1
ATOM 832 C C . HIS A 1 107 ? 4.157 4.996 -9.037 1.00 96.44 107 HIS A C 1
ATOM 834 O O . HIS A 1 107 ? 4.284 4.332 -10.065 1.00 96.44 107 HIS A O 1
ATOM 840 N N . PHE A 1 108 ? 4.017 4.430 -7.836 1.00 96.69 108 PHE A N 1
ATOM 841 C CA . PHE A 1 108 ? 3.995 2.976 -7.656 1.00 96.69 108 PHE A CA 1
ATOM 842 C C . PHE A 1 108 ? 2.742 2.330 -8.255 1.00 96.69 108 PHE A C 1
ATOM 844 O O . PHE A 1 108 ? 2.850 1.311 -8.936 1.00 96.69 108 PHE A O 1
ATOM 851 N N . ALA A 1 109 ? 1.568 2.946 -8.078 1.00 94.81 109 ALA A N 1
ATOM 852 C CA . ALA A 1 109 ? 0.335 2.467 -8.699 1.00 94.81 109 ALA A CA 1
ATOM 853 C C . ALA A 1 109 ? 0.424 2.517 -10.232 1.00 94.81 109 ALA A C 1
ATOM 855 O O . ALA A 1 109 ? 0.058 1.557 -10.907 1.00 94.81 109 ALA A O 1
ATOM 856 N N . ALA A 1 110 ? 0.970 3.604 -10.788 1.00 93.75 110 ALA A N 1
ATOM 857 C CA . ALA A 1 110 ? 1.221 3.705 -12.219 1.00 93.75 110 ALA A CA 1
ATOM 858 C C . ALA A 1 110 ? 2.206 2.626 -12.686 1.00 93.75 110 ALA A C 1
ATOM 860 O O . ALA A 1 110 ? 1.921 1.961 -13.673 1.00 93.75 110 ALA A O 1
ATOM 861 N N . ALA A 1 111 ? 3.314 2.399 -11.970 1.00 95.50 111 ALA A N 1
ATOM 862 C CA . ALA A 1 111 ? 4.276 1.347 -12.307 1.00 95.50 111 ALA A CA 1
ATOM 863 C C . ALA A 1 111 ? 3.597 -0.030 -12.395 1.00 95.50 111 ALA A C 1
ATOM 865 O O . ALA A 1 111 ? 3.740 -0.709 -13.411 1.00 95.50 111 ALA A O 1
ATOM 866 N N . TYR A 1 112 ? 2.780 -0.390 -11.398 1.00 95.62 112 TYR A N 1
ATOM 867 C CA . TYR A 1 112 ? 2.017 -1.643 -11.388 1.00 95.62 112 TYR A CA 1
ATOM 868 C C . TYR A 1 112 ? 1.044 -1.767 -12.574 1.00 95.62 112 TYR A C 1
ATOM 870 O O . TYR A 1 112 ? 0.917 -2.834 -13.172 1.00 95.62 112 TYR A O 1
ATOM 878 N N . GLN A 1 113 ? 0.392 -0.667 -12.962 1.00 93.81 113 GLN A N 1
ATOM 879 C CA . GLN A 1 113 ? -0.490 -0.632 -14.134 1.00 93.81 113 GLN A CA 1
ATOM 880 C C . GLN A 1 113 ? 0.256 -0.758 -15.469 1.00 93.81 113 GLN A C 1
ATOM 882 O O . GLN A 1 113 ? -0.369 -1.102 -16.468 1.00 93.81 113 GLN A O 1
ATOM 887 N N . ILE A 1 114 ? 1.555 -0.447 -15.525 1.00 94.94 114 ILE A N 1
ATOM 888 C CA . ILE A 1 114 ? 2.380 -0.668 -16.722 1.00 94.94 114 ILE A CA 1
ATOM 889 C C . ILE A 1 114 ? 2.828 -2.125 -16.797 1.00 94.94 114 ILE A C 1
ATOM 891 O O . ILE A 1 114 ? 2.679 -2.761 -17.835 1.00 94.94 114 ILE A O 1
ATOM 895 N N . GLU A 1 115 ? 3.372 -2.644 -15.703 1.00 95.44 115 GLU A N 1
ATOM 896 C CA . GLU A 1 115 ? 3.896 -4.002 -15.602 1.00 95.44 115 GLU A CA 1
ATOM 897 C C . GLU A 1 115 ? 3.520 -4.545 -14.209 1.00 95.44 115 GLU A C 1
ATOM 899 O O . GLU A 1 115 ? 4.050 -4.040 -13.215 1.00 95.44 115 GLU A O 1
ATOM 904 N N . PRO A 1 116 ? 2.613 -5.539 -14.101 1.00 95.00 116 PRO A N 1
ATOM 905 C CA . PRO A 1 116 ? 2.086 -6.030 -12.822 1.00 95.00 116 PRO A CA 1
ATOM 906 C C . PRO A 1 116 ? 3.118 -6.761 -11.963 1.00 95.00 116 PRO A C 1
ATOM 908 O O . PRO A 1 116 ? 3.115 -7.986 -11.848 1.00 95.00 116 PRO A O 1
ATOM 911 N N . ARG A 1 117 ? 4.009 -6.009 -11.321 1.00 95.88 117 ARG A N 1
ATOM 912 C CA . ARG A 1 117 ? 4.957 -6.534 -10.341 1.00 95.88 117 ARG A CA 1
ATOM 913 C C . ARG A 1 117 ? 4.389 -6.369 -8.938 1.00 95.88 117 ARG A C 1
ATOM 915 O O . ARG A 1 117 ? 4.082 -5.255 -8.515 1.00 95.88 117 ARG A O 1
ATOM 922 N N . THR A 1 118 ? 4.283 -7.473 -8.199 1.00 96.62 118 THR A N 1
ATOM 923 C CA . THR A 1 118 ? 3.779 -7.487 -6.816 1.00 96.62 118 THR A CA 1
ATOM 924 C C . THR A 1 118 ? 4.507 -6.480 -5.929 1.00 96.62 118 THR A C 1
ATOM 926 O O . THR A 1 118 ? 3.872 -5.798 -5.132 1.00 96.62 118 THR A O 1
ATOM 929 N N . THR A 1 119 ? 5.824 -6.333 -6.094 1.00 96.94 119 THR A N 1
ATOM 930 C CA . THR A 1 119 ? 6.633 -5.372 -5.334 1.00 96.94 119 THR A CA 1
ATOM 931 C C . THR A 1 119 ? 6.114 -3.939 -5.465 1.00 96.94 119 THR A C 1
ATOM 933 O O . THR A 1 119 ? 5.923 -3.270 -4.454 1.00 96.94 119 THR A O 1
ATOM 936 N N . SER A 1 120 ? 5.792 -3.480 -6.679 1.00 96.88 120 SER A N 1
ATOM 937 C CA . SER A 1 120 ? 5.228 -2.142 -6.901 1.00 96.88 120 SER A CA 1
ATOM 938 C C . SER A 1 120 ? 3.817 -1.996 -6.351 1.00 96.88 120 SER A C 1
ATOM 940 O O . SER A 1 120 ? 3.481 -0.932 -5.832 1.00 96.88 120 SER A O 1
ATOM 942 N N . LEU A 1 121 ? 3.005 -3.056 -6.403 1.00 96.81 121 LEU A N 1
ATOM 943 C CA . LEU A 1 121 ? 1.695 -3.048 -5.760 1.00 96.81 121 LEU A CA 1
ATOM 944 C C . LEU A 1 121 ? 1.823 -2.918 -4.235 1.00 96.81 121 LEU A C 1
ATOM 946 O O . LEU A 1 121 ? 1.168 -2.062 -3.649 1.00 96.81 121 LEU A O 1
ATOM 950 N N . ILE A 1 122 ? 2.698 -3.704 -3.600 1.00 97.12 122 ILE A N 1
ATOM 951 C CA . ILE A 1 122 ? 2.974 -3.615 -2.158 1.00 97.12 122 ILE A CA 1
ATOM 952 C C . ILE A 1 122 ? 3.441 -2.201 -1.794 1.00 97.12 122 ILE A C 1
ATOM 954 O O . ILE A 1 122 ? 2.910 -1.614 -0.855 1.00 97.12 122 ILE A O 1
ATOM 958 N N . SER A 1 123 ? 4.366 -1.608 -2.558 1.00 97.38 123 SER A N 1
ATOM 959 C CA . SER A 1 123 ? 4.805 -0.226 -2.324 1.00 97.38 123 SER A CA 1
ATOM 960 C C . SER A 1 123 ? 3.658 0.780 -2.453 1.00 97.38 123 SER A C 1
ATOM 962 O O . SER A 1 123 ? 3.536 1.666 -1.609 1.00 97.38 123 SER A O 1
ATOM 964 N N . ALA A 1 124 ? 2.785 0.634 -3.455 1.00 96.75 124 ALA A N 1
ATOM 965 C CA . ALA A 1 124 ? 1.615 1.494 -3.615 1.00 96.75 124 ALA A CA 1
ATOM 966 C C . ALA A 1 124 ? 0.665 1.389 -2.411 1.00 96.75 124 ALA A C 1
ATOM 968 O O . ALA A 1 124 ? 0.251 2.414 -1.873 1.00 96.75 124 ALA A O 1
ATOM 969 N N . VAL A 1 125 ? 0.361 0.170 -1.954 1.00 97.12 125 VAL A N 1
ATOM 970 C CA . VAL A 1 125 ? -0.499 -0.079 -0.786 1.00 97.12 125 VAL A CA 1
ATOM 971 C C . VAL A 1 125 ? 0.144 0.443 0.502 1.00 97.12 125 VAL A C 1
ATOM 973 O O . VAL A 1 125 ? -0.538 1.044 1.328 1.00 97.12 125 VAL A O 1
ATOM 976 N N . ASN A 1 126 ? 1.461 0.309 0.661 1.00 97.44 126 ASN A N 1
ATOM 977 C CA . ASN A 1 126 ? 2.177 0.867 1.808 1.00 97.44 126 ASN A CA 1
ATOM 978 C C . ASN A 1 126 ? 2.055 2.396 1.859 1.00 97.44 126 ASN A C 1
ATOM 980 O O . ASN A 1 126 ? 1.851 2.962 2.928 1.00 97.44 126 ASN A O 1
ATOM 984 N N . MET A 1 127 ? 2.108 3.084 0.712 1.00 97.62 127 MET A N 1
ATOM 985 C CA . MET A 1 127 ? 1.866 4.531 0.694 1.00 97.62 127 MET A CA 1
ATOM 986 C C . MET A 1 127 ? 0.421 4.876 1.075 1.00 97.62 127 MET A C 1
ATOM 988 O O . MET A 1 127 ? 0.204 5.871 1.754 1.00 97.62 127 MET A O 1
ATOM 992 N N . ARG A 1 128 ? -0.566 4.044 0.711 1.00 95.69 128 ARG A N 1
ATOM 993 C CA . ARG A 1 128 ? -1.969 4.213 1.144 1.00 95.69 128 ARG A CA 1
ATOM 994 C C . ARG A 1 128 ? -2.107 4.098 2.660 1.00 95.69 128 ARG A C 1
ATOM 996 O O . ARG A 1 128 ? -2.759 4.936 3.273 1.00 95.69 128 ARG A O 1
ATOM 1003 N N . LEU A 1 129 ? -1.414 3.130 3.262 1.00 95.88 129 LEU A N 1
ATOM 1004 C CA . LEU A 1 129 ? -1.336 2.998 4.717 1.00 95.88 129 LEU A CA 1
ATOM 1005 C C . LEU A 1 129 ? -0.715 4.248 5.363 1.00 95.88 129 LEU A C 1
ATOM 1007 O O . LEU A 1 129 ? -1.277 4.785 6.310 1.00 95.88 129 LEU A O 1
ATOM 1011 N N . LYS A 1 130 ? 0.391 4.771 4.811 1.00 94.56 130 LYS A N 1
ATOM 1012 C CA . LYS A 1 130 ? 1.024 6.017 5.292 1.00 94.56 130 LYS A CA 1
ATOM 1013 C C . LYS A 1 130 ? 0.126 7.258 5.161 1.00 94.56 130 LYS A C 1
ATOM 1015 O O . LYS A 1 130 ? 0.308 8.206 5.913 1.00 94.56 130 LYS A O 1
ATOM 1020 N N . LEU A 1 131 ? -0.825 7.262 4.225 1.00 94.31 131 LEU A N 1
ATOM 1021 C CA . LEU A 1 131 ? -1.819 8.333 4.055 1.00 94.31 131 LEU A CA 1
ATOM 1022 C C . LEU A 1 131 ? -3.016 8.210 5.015 1.00 94.31 131 LEU A C 1
ATOM 1024 O O . LEU A 1 131 ? -3.937 9.019 4.934 1.00 94.31 131 LEU A O 1
ATOM 1028 N N . GLY A 1 132 ? -3.030 7.204 5.894 1.00 93.56 132 GLY A N 1
ATOM 1029 C CA . GLY A 1 132 ? -4.154 6.932 6.791 1.00 93.56 132 GLY A CA 1
ATOM 1030 C C . GLY A 1 132 ? -5.341 6.253 6.106 1.00 93.56 132 GLY A C 1
ATOM 1031 O O . GLY A 1 132 ? -6.394 6.120 6.717 1.00 93.56 132 GLY A O 1
ATOM 1032 N N . GLU A 1 133 ? -5.200 5.790 4.857 1.00 94.50 133 GLU A N 1
ATOM 1033 C CA . GLU A 1 133 ? -6.224 4.990 4.169 1.00 94.50 133 GLU A CA 1
ATOM 1034 C C . GLU A 1 133 ? -6.132 3.515 4.622 1.00 94.50 133 GLU A C 1
ATOM 1036 O O . GLU A 1 133 ? -5.936 2.598 3.817 1.00 94.50 133 GLU A O 1
ATOM 1041 N N . THR A 1 134 ? -6.213 3.292 5.937 1.00 95.25 134 THR A N 1
ATOM 1042 C CA . THR A 1 134 ? -5.887 2.030 6.617 1.00 95.25 134 THR A CA 1
ATOM 1043 C C . THR A 1 134 ? -6.818 0.886 6.215 1.00 95.25 134 THR A C 1
ATOM 1045 O O . THR A 1 134 ? -6.351 -0.221 5.944 1.00 95.25 134 THR A O 1
ATOM 1048 N N . GLU A 1 135 ? -8.123 1.137 6.095 1.00 94.38 135 GLU A N 1
ATOM 1049 C CA . GLU A 1 135 ? -9.121 0.147 5.673 1.00 94.38 135 GLU A CA 1
ATOM 1050 C C . GLU A 1 135 ? -8.841 -0.344 4.250 1.00 94.38 135 GLU A C 1
ATOM 1052 O O . GLU A 1 135 ? -8.876 -1.548 3.978 1.00 94.38 135 GLU A O 1
ATOM 1057 N N . LEU A 1 136 ? -8.512 0.587 3.346 1.00 94.31 136 LEU A N 1
ATOM 1058 C CA . LEU A 1 136 ? -8.153 0.282 1.962 1.00 94.31 136 LEU A CA 1
ATOM 1059 C C . LEU A 1 136 ? -6.857 -0.522 1.904 1.00 94.31 136 LEU A C 1
ATOM 1061 O O . LEU A 1 136 ? -6.781 -1.504 1.164 1.00 94.31 136 LEU A O 1
ATOM 1065 N N . ALA A 1 137 ? -5.855 -0.132 2.692 1.00 96.06 137 ALA A N 1
ATOM 1066 C CA . ALA A 1 137 ? -4.592 -0.848 2.754 1.00 96.06 137 ALA A CA 1
ATOM 1067 C C . ALA A 1 137 ? -4.773 -2.283 3.275 1.00 96.06 137 ALA A C 1
ATOM 1069 O O . ALA A 1 137 ? -4.283 -3.224 2.651 1.00 96.06 137 ALA A O 1
ATOM 1070 N N . ALA A 1 138 ? -5.533 -2.472 4.358 1.00 96.12 138 ALA A N 1
ATOM 1071 C CA . ALA A 1 138 ? -5.831 -3.790 4.912 1.00 96.12 138 ALA A CA 1
ATOM 1072 C C . ALA A 1 138 ? -6.574 -4.679 3.900 1.00 96.12 138 ALA A C 1
ATOM 1074 O O . ALA A 1 138 ? -6.178 -5.823 3.665 1.00 96.12 138 ALA A O 1
ATOM 1075 N N . ALA A 1 139 ? -7.616 -4.153 3.246 1.00 94.88 139 ALA A N 1
ATOM 1076 C CA . ALA A 1 139 ? -8.344 -4.878 2.205 1.00 94.88 139 ALA A CA 1
ATOM 1077 C C . ALA A 1 139 ? -7.427 -5.275 1.032 1.00 94.88 139 ALA A C 1
ATOM 1079 O O . ALA A 1 139 ? -7.456 -6.422 0.573 1.00 94.88 139 ALA A O 1
ATOM 1080 N N . ALA A 1 140 ? -6.553 -4.364 0.594 1.00 95.50 140 ALA A N 1
ATOM 1081 C CA . ALA A 1 140 ? -5.591 -4.633 -0.466 1.00 95.50 140 ALA A CA 1
ATOM 1082 C C . ALA A 1 140 ? -4.570 -5.710 -0.083 1.00 95.50 140 ALA A C 1
ATOM 1084 O O . ALA A 1 140 ? -4.348 -6.629 -0.872 1.0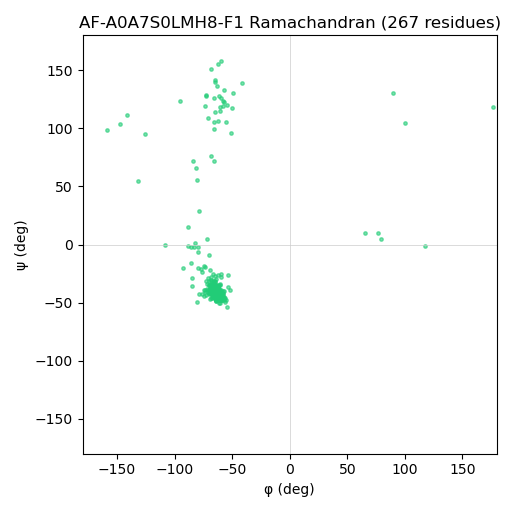0 95.50 140 ALA A O 1
ATOM 1085 N N . TYR A 1 141 ? -3.998 -5.671 1.125 1.00 97.62 141 TYR A N 1
ATOM 1086 C CA . TYR A 1 141 ? -3.062 -6.705 1.572 1.00 97.62 141 TYR A CA 1
ATOM 1087 C C . TYR A 1 141 ? -3.709 -8.085 1.678 1.00 97.62 141 TYR A C 1
ATOM 1089 O O . TYR A 1 141 ? -3.102 -9.063 1.242 1.00 97.62 141 TYR A O 1
ATOM 1097 N N . ARG A 1 142 ? -4.956 -8.188 2.160 1.00 97.19 142 ARG A N 1
ATOM 1098 C CA . ARG A 1 142 ? -5.692 -9.467 2.159 1.00 97.19 142 ARG A CA 1
ATOM 1099 C C . ARG A 1 142 ? -5.827 -10.034 0.747 1.00 97.19 142 ARG A C 1
ATOM 1101 O O . ARG A 1 142 ? -5.589 -11.221 0.535 1.00 97.19 142 ARG A O 1
ATOM 1108 N N . ARG A 1 143 ? -6.136 -9.184 -0.238 1.00 95.50 143 ARG A N 1
ATOM 1109 C CA . ARG A 1 143 ? -6.245 -9.600 -1.645 1.00 95.50 143 ARG A CA 1
ATOM 1110 C C . ARG A 1 143 ? -4.892 -9.981 -2.255 1.00 95.50 143 ARG A C 1
ATOM 1112 O O . ARG A 1 143 ? -4.822 -10.957 -2.998 1.00 95.50 143 ARG A O 1
ATOM 1119 N N . ILE A 1 144 ? -3.812 -9.283 -1.898 1.00 96.06 144 ILE A N 1
ATOM 1120 C CA . ILE A 1 144 ? -2.442 -9.671 -2.275 1.00 96.06 144 ILE A CA 1
ATOM 1121 C C . ILE A 1 144 ? -2.113 -11.057 -1.708 1.00 96.06 144 ILE A C 1
ATOM 1123 O O . ILE A 1 144 ? -1.701 -11.936 -2.461 1.00 96.06 144 ILE A O 1
ATOM 1127 N N . LEU A 1 145 ? -2.351 -11.290 -0.414 1.00 97.38 145 LEU A N 1
ATOM 1128 C CA . LEU A 1 145 ? -2.061 -12.560 0.265 1.00 97.38 145 LEU A CA 1
ATOM 1129 C C . LEU A 1 145 ? -2.876 -13.742 -0.274 1.00 97.38 145 LEU A C 1
ATOM 1131 O O . LEU A 1 145 ? -2.381 -14.873 -0.271 1.00 97.38 145 LEU A O 1
ATOM 1135 N N . ALA A 1 146 ? -4.083 -13.476 -0.780 1.00 96.44 146 ALA A N 1
ATOM 1136 C CA . ALA A 1 146 ? -4.922 -14.456 -1.462 1.00 96.44 146 ALA A CA 1
ATOM 1137 C C . ALA A 1 146 ? -4.381 -14.878 -2.845 1.00 96.44 146 ALA A C 1
ATOM 1139 O O . ALA A 1 146 ? -4.897 -15.823 -3.437 1.00 96.44 146 ALA A O 1
ATOM 1140 N N . THR A 1 147 ? -3.343 -14.215 -3.370 1.00 95.69 147 THR A N 1
ATOM 1141 C CA . THR A 1 147 ? -2.730 -14.571 -4.656 1.00 95.69 147 THR A CA 1
ATOM 1142 C C . THR A 1 147 ? -1.901 -15.861 -4.516 1.00 95.69 147 THR A C 1
ATOM 1144 O O . THR A 1 147 ? -0.920 -15.876 -3.764 1.00 95.69 147 THR A O 1
ATOM 1147 N N . PRO A 1 148 ? -2.221 -16.946 -5.253 1.00 95.88 148 PRO A N 1
ATOM 1148 C CA . PRO A 1 148 ? -1.527 -18.231 -5.102 1.00 95.88 148 PRO A CA 1
ATOM 1149 C C . PRO A 1 148 ? -0.050 -18.183 -5.509 1.00 95.88 148 PRO A C 1
ATOM 1151 O O . PRO A 1 148 ? 0.778 -18.869 -4.922 1.00 95.88 148 PRO A O 1
ATOM 1154 N N . SER A 1 149 ? 0.290 -17.352 -6.497 1.00 95.69 149 SER A N 1
ATOM 1155 C CA . SER A 1 149 ? 1.639 -17.226 -7.064 1.00 95.69 149 SER A CA 1
ATOM 1156 C C . SER A 1 149 ? 2.531 -16.209 -6.340 1.00 95.69 149 SER A C 1
ATOM 1158 O O 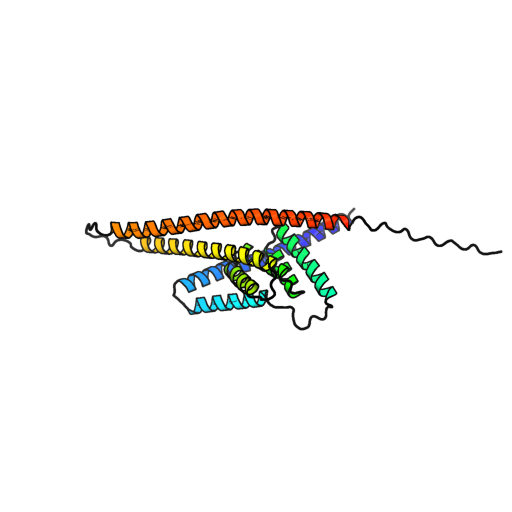. SER A 1 149 ? 3.537 -15.770 -6.897 1.00 95.69 149 SER A O 1
ATOM 1160 N N . LEU A 1 150 ? 2.146 -15.776 -5.136 1.00 97.06 150 LEU A N 1
ATOM 1161 C CA . LEU A 1 150 ? 2.896 -14.799 -4.349 1.00 97.06 150 LEU A CA 1
ATOM 1162 C C . LEU A 1 150 ? 4.173 -15.431 -3.777 1.00 97.06 150 LEU A C 1
ATOM 1164 O O . LEU A 1 150 ? 4.099 -16.478 -3.129 1.00 97.06 150 LEU A O 1
ATOM 1168 N N . LYS A 1 151 ? 5.327 -14.785 -3.981 1.00 97.12 151 LYS A N 1
ATOM 1169 C CA . LYS A 1 151 ? 6.619 -15.266 -3.463 1.00 97.12 151 LYS A CA 1
ATOM 1170 C C . LYS A 1 151 ? 6.663 -15.174 -1.936 1.00 97.12 151 LYS A C 1
ATOM 1172 O O . LYS A 1 151 ? 6.087 -14.254 -1.362 1.00 97.12 151 LYS A O 1
ATOM 1177 N N . ASP A 1 152 ? 7.430 -16.046 -1.282 1.00 97.19 152 ASP A N 1
ATOM 1178 C CA . ASP A 1 152 ? 7.497 -16.107 0.190 1.00 97.19 152 ASP A CA 1
ATOM 1179 C C . ASP A 1 152 ? 7.924 -14.786 0.833 1.00 97.19 152 ASP A C 1
ATOM 1181 O O . ASP A 1 152 ? 7.287 -14.317 1.774 1.00 97.19 152 ASP A O 1
ATOM 1185 N N . ARG A 1 153 ? 8.951 -14.128 0.281 1.00 95.31 153 ARG A N 1
ATOM 1186 C CA . ARG A 1 153 ? 9.401 -12.815 0.769 1.00 95.31 153 ARG A CA 1
ATOM 1187 C C . ARG A 1 153 ? 8.301 -11.754 0.656 1.00 95.31 153 ARG A C 1
ATOM 1189 O O . ARG A 1 153 ? 8.087 -10.986 1.585 1.00 95.31 153 ARG A O 1
ATOM 1196 N N . GLU A 1 154 ? 7.587 -11.718 -0.467 1.00 97.12 154 GLU A N 1
ATOM 1197 C CA . GLU A 1 154 ? 6.487 -10.769 -0.693 1.00 97.12 154 GLU A CA 1
ATOM 1198 C C . GLU A 1 154 ? 5.304 -11.060 0.239 1.00 97.12 154 GLU A C 1
ATOM 1200 O O . GLU A 1 154 ? 4.694 -10.133 0.769 1.00 97.12 154 GLU A O 1
ATOM 1205 N N . ARG A 1 155 ? 5.018 -12.345 0.492 1.00 97.75 155 ARG A N 1
ATOM 1206 C CA . ARG A 1 155 ? 4.006 -12.804 1.449 1.00 97.75 155 ARG A CA 1
ATOM 1207 C C . ARG A 1 155 ? 4.324 -12.344 2.867 1.00 97.75 155 ARG A C 1
ATOM 1209 O O . ARG A 1 155 ? 3.442 -11.797 3.516 1.00 97.75 155 ARG A O 1
ATOM 1216 N N . GLN A 1 156 ? 5.563 -12.523 3.322 1.00 96.12 156 GLN A N 1
ATOM 1217 C CA . GLN A 1 156 ? 6.002 -12.081 4.650 1.00 96.12 156 GLN A CA 1
ATOM 1218 C C . GLN A 1 156 ? 5.836 -10.567 4.821 1.00 96.12 156 GLN A C 1
ATOM 1220 O O . GLN A 1 156 ? 5.256 -10.126 5.810 1.00 96.12 156 GLN A O 1
ATOM 1225 N N . ILE A 1 157 ? 6.263 -9.779 3.826 1.00 96.00 157 ILE A N 1
ATOM 1226 C CA . ILE A 1 157 ? 6.107 -8.316 3.843 1.00 96.00 157 ILE A CA 1
ATOM 1227 C C . ILE A 1 157 ? 4.621 -7.934 3.885 1.00 96.00 157 ILE A C 1
ATOM 1229 O O . ILE A 1 157 ? 4.209 -7.152 4.740 1.00 96.00 157 ILE A O 1
ATOM 1233 N N . ALA A 1 158 ? 3.798 -8.500 2.997 1.00 97.06 158 ALA A N 1
ATOM 1234 C CA . ALA A 1 158 ? 2.366 -8.205 2.950 1.00 97.06 158 ALA A CA 1
ATOM 1235 C C . ALA A 1 158 ? 1.642 -8.615 4.245 1.00 97.06 158 ALA A C 1
ATOM 1237 O O . ALA A 1 158 ? 0.742 -7.907 4.688 1.00 97.06 158 ALA A O 1
ATOM 1238 N N . GLN A 1 159 ? 2.045 -9.723 4.873 1.00 98.00 159 GLN A N 1
ATOM 1239 C CA . GLN A 1 159 ? 1.476 -10.191 6.135 1.00 98.00 159 GLN A CA 1
ATOM 1240 C C . GLN A 1 159 ? 1.840 -9.274 7.304 1.00 98.00 159 GLN A C 1
ATOM 1242 O O . GLN A 1 159 ? 0.947 -8.873 8.048 1.00 98.00 159 GLN A O 1
ATOM 1247 N N . ALA A 1 160 ? 3.110 -8.880 7.429 1.00 96.62 160 ALA A N 1
ATOM 1248 C CA . ALA A 1 160 ? 3.539 -7.923 8.448 1.00 96.62 160 ALA A CA 1
ATOM 1249 C C . ALA A 1 160 ? 2.805 -6.578 8.295 1.00 96.62 160 ALA A C 1
ATOM 1251 O O . ALA A 1 160 ? 2.329 -5.995 9.268 1.00 96.62 160 ALA A O 1
ATOM 1252 N N . LYS A 1 161 ? 2.631 -6.112 7.053 1.00 96.44 161 LYS A N 1
ATOM 1253 C CA . LYS A 1 161 ? 1.900 -4.874 6.766 1.00 96.44 161 LYS A CA 1
ATOM 1254 C C . LYS A 1 161 ? 0.402 -4.961 7.007 1.00 96.44 161 LYS A C 1
ATOM 1256 O O . LYS A 1 161 ? -0.191 -3.978 7.447 1.00 96.44 161 LYS A O 1
ATOM 1261 N N . LEU A 1 162 ? -0.209 -6.116 6.754 1.00 97.25 162 LEU A N 1
ATOM 1262 C CA . LEU A 1 162 ? -1.600 -6.349 7.119 1.00 97.25 162 LEU A CA 1
ATOM 1263 C C . LEU A 1 162 ? -1.785 -6.269 8.637 1.00 97.25 162 LEU A C 1
ATOM 1265 O O . LEU A 1 162 ? -2.681 -5.565 9.085 1.00 97.25 162 LEU A O 1
ATOM 1269 N N . GLN A 1 163 ? -0.909 -6.915 9.412 1.00 96.44 163 GLN A N 1
ATOM 1270 C CA . GLN A 1 163 ? -0.950 -6.859 10.877 1.00 96.44 163 GLN A CA 1
ATOM 1271 C C . GLN A 1 163 ? -0.813 -5.422 11.390 1.00 96.44 163 GLN A C 1
ATOM 1273 O O . GLN A 1 163 ? -1.570 -5.008 12.263 1.00 96.44 163 GLN A O 1
ATOM 1278 N N . GLN A 1 164 ? 0.094 -4.635 10.801 1.00 94.75 164 GLN A N 1
ATOM 1279 C CA . GLN A 1 164 ? 0.230 -3.214 11.120 1.00 94.75 164 GLN A CA 1
ATOM 1280 C C . GLN A 1 164 ? -1.073 -2.442 10.847 1.00 94.75 164 GLN A C 1
ATOM 1282 O O . GLN A 1 164 ? -1.525 -1.680 11.698 1.00 94.75 164 GLN A O 1
ATOM 1287 N N . ALA A 1 165 ? -1.692 -2.639 9.680 1.00 95.44 165 ALA A N 1
ATOM 1288 C CA . ALA A 1 165 ? -2.948 -1.973 9.340 1.00 95.44 165 ALA A CA 1
ATOM 1289 C C . ALA A 1 165 ? -4.097 -2.399 10.274 1.00 95.44 165 ALA A C 1
ATOM 1291 O O . ALA A 1 165 ? -4.882 -1.563 10.710 1.00 95.44 165 ALA A O 1
ATOM 1292 N N . GLU A 1 166 ? -4.185 -3.683 10.621 1.00 94.81 166 GLU A N 1
ATOM 1293 C CA . GLU A 1 166 ? -5.204 -4.209 11.534 1.00 94.81 166 GLU A CA 1
ATOM 1294 C C . GLU A 1 166 ? -5.040 -3.679 12.962 1.00 94.81 166 GLU A C 1
ATOM 1296 O O . GLU A 1 166 ? -6.043 -3.342 13.590 1.00 94.81 166 GLU A O 1
ATOM 1301 N N . ALA A 1 167 ? -3.804 -3.517 13.444 1.00 92.44 167 ALA A N 1
ATOM 1302 C CA . ALA A 1 167 ? -3.531 -2.890 14.735 1.00 92.44 167 ALA A CA 1
ATOM 1303 C C . ALA A 1 167 ? -4.018 -1.431 14.777 1.00 92.44 167 ALA A C 1
ATOM 1305 O O . ALA A 1 167 ? -4.673 -1.029 15.736 1.00 92.44 167 ALA A O 1
ATOM 1306 N N . VAL A 1 168 ? -3.775 -0.657 13.710 1.00 92.19 168 VAL A N 1
ATOM 1307 C CA . VAL A 1 168 ? -4.266 0.730 13.597 1.00 92.19 168 VAL A CA 1
ATOM 1308 C C . VAL A 1 168 ? -5.798 0.779 13.586 1.00 92.19 168 VAL A C 1
ATOM 1310 O O . VAL A 1 168 ? -6.388 1.613 14.269 1.00 92.19 168 VAL A O 1
ATOM 1313 N N . LEU A 1 169 ? -6.461 -0.133 12.865 1.00 91.75 169 LEU A N 1
ATOM 1314 C CA 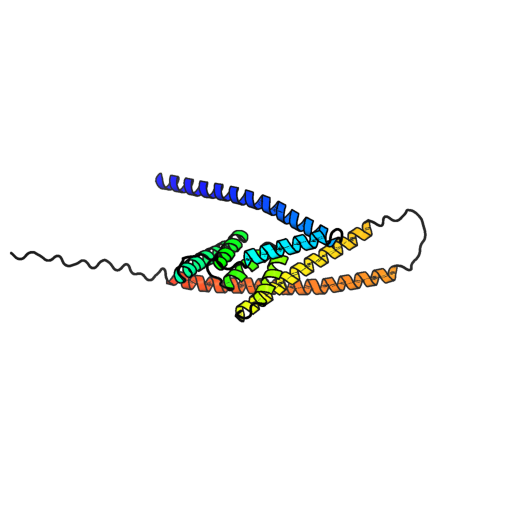. LEU A 1 169 ? -7.929 -0.212 12.854 1.00 91.75 169 LEU A CA 1
ATOM 1315 C C . LEU A 1 169 ? -8.507 -0.595 14.219 1.00 91.75 169 LEU A C 1
ATOM 1317 O O . LEU A 1 169 ? -9.566 -0.096 14.596 1.00 91.75 169 LEU A O 1
ATOM 1321 N N . LEU A 1 170 ? -7.846 -1.491 14.953 1.00 92.38 170 LEU A N 1
ATOM 1322 C CA . LEU A 1 170 ? -8.283 -1.887 16.289 1.00 92.38 170 LEU A CA 1
ATOM 1323 C C . LEU A 1 170 ? -8.173 -0.719 17.276 1.00 92.38 170 LEU A C 1
ATOM 1325 O O . LEU A 1 170 ? -9.128 -0.469 18.007 1.00 92.38 170 LEU A O 1
ATOM 1329 N N . ALA A 1 171 ? -7.057 0.015 17.246 1.00 89.25 171 ALA A N 1
ATOM 1330 C CA . ALA A 1 171 ? -6.850 1.200 18.076 1.00 89.25 171 ALA A CA 1
ATOM 1331 C C . ALA A 1 171 ? -7.888 2.300 17.786 1.00 89.25 171 ALA A C 1
ATOM 1333 O O . ALA A 1 171 ? -8.492 2.841 18.706 1.00 89.25 171 ALA A O 1
ATOM 1334 N N . ALA A 1 172 ? -8.186 2.569 16.510 1.00 88.69 172 ALA A N 1
ATOM 1335 C CA . ALA A 1 172 ? -9.226 3.535 16.146 1.00 88.69 172 ALA A CA 1
ATOM 1336 C C . ALA A 1 172 ? -10.608 3.135 16.704 1.00 88.69 172 ALA A C 1
ATOM 1338 O O . ALA A 1 172 ? -11.345 3.966 17.232 1.00 88.69 172 ALA A O 1
ATOM 1339 N N . ARG A 1 173 ? -10.949 1.840 16.654 1.00 89.25 173 ARG A N 1
ATOM 1340 C CA . ARG A 1 173 ? -12.222 1.326 17.185 1.00 89.25 173 ARG A CA 1
ATOM 1341 C C . ARG A 1 173 ? -12.309 1.395 18.707 1.00 89.25 173 ARG A C 1
ATOM 1343 O O . ARG A 1 173 ? -13.393 1.652 19.231 1.00 89.25 173 ARG A O 1
ATOM 1350 N N . SER A 1 174 ? -11.211 1.143 19.422 1.00 88.06 174 SER A N 1
ATOM 1351 C CA . SER A 1 174 ? -11.202 1.237 20.886 1.00 88.06 174 SER A CA 1
ATOM 1352 C C . SER A 1 174 ? -11.334 2.690 21.349 1.00 88.06 174 SER A C 1
ATOM 1354 O O . SER A 1 174 ? -12.144 2.969 22.235 1.00 88.06 174 SER A O 1
ATOM 1356 N N . GLU A 1 175 ? -10.648 3.631 20.696 1.00 88.06 175 GLU A N 1
ATOM 1357 C CA . GLU A 1 175 ? -10.816 5.068 20.945 1.00 88.06 175 GLU A CA 1
ATOM 1358 C C . GLU A 1 175 ? -12.276 5.500 20.744 1.00 88.06 175 GLU A C 1
ATOM 1360 O O . GLU A 1 175 ? -12.879 6.119 21.624 1.00 88.06 175 GLU A O 1
ATOM 1365 N N . GLU A 1 176 ? -12.907 5.094 19.644 1.00 84.81 176 GLU A N 1
ATOM 1366 C CA . GLU A 1 176 ? -14.315 5.404 19.398 1.00 84.81 176 GLU A CA 1
ATOM 1367 C C . GLU A 1 176 ? -15.266 4.795 20.439 1.00 84.81 176 GLU A C 1
ATOM 1369 O O . GLU A 1 176 ? -16.259 5.430 20.816 1.00 84.81 176 GLU A O 1
ATOM 1374 N N . ALA A 1 177 ? -14.982 3.585 20.929 1.00 86.38 177 ALA A N 1
ATOM 1375 C CA . ALA A 1 177 ? -15.767 2.953 21.986 1.00 86.38 177 ALA A CA 1
ATOM 1376 C C . ALA A 1 177 ? -15.697 3.754 23.299 1.00 86.38 177 ALA A C 1
ATOM 1378 O O . ALA A 1 177 ? -16.736 4.031 23.902 1.00 86.38 177 ALA A O 1
ATOM 1379 N N . THR A 1 178 ? -14.506 4.208 23.702 1.00 88.69 178 THR A N 1
ATOM 1380 C CA . THR A 1 178 ? -14.334 5.017 24.926 1.00 88.69 178 THR A CA 1
ATOM 1381 C C . THR A 1 178 ? -15.054 6.367 24.848 1.00 88.69 178 THR A C 1
ATOM 1383 O O . THR A 1 178 ? -15.725 6.771 25.801 1.00 88.69 178 THR A O 1
ATOM 1386 N N . VAL A 1 179 ? -15.024 7.033 23.686 1.00 87.69 179 VAL A N 1
ATOM 1387 C CA . VAL A 1 179 ? -15.754 8.293 23.459 1.00 87.69 179 VAL A CA 1
ATOM 1388 C C . VAL A 1 179 ? -17.272 8.087 23.544 1.00 87.69 179 VAL A C 1
ATOM 1390 O O . VAL A 1 179 ? -17.983 8.936 24.093 1.00 87.69 179 VAL A O 1
ATOM 1393 N N . LYS A 1 180 ? -17.790 6.959 23.037 1.00 83.31 180 LYS A N 1
ATOM 1394 C CA . LYS A 1 180 ? -19.220 6.613 23.128 1.00 83.31 180 LYS A CA 1
ATOM 1395 C C . LYS A 1 180 ? -19.657 6.424 24.588 1.00 83.31 180 LYS A C 1
ATOM 1397 O O . LYS A 1 180 ? -20.693 6.972 24.966 1.00 83.31 180 LYS A O 1
ATOM 1402 N N . VAL A 1 181 ? -18.856 5.737 25.408 1.00 88.00 181 VAL A N 1
ATOM 1403 C CA . VAL A 1 181 ? -19.133 5.534 26.845 1.00 88.00 181 VAL A CA 1
ATOM 1404 C C . VAL A 1 181 ? -19.131 6.866 27.605 1.00 88.00 181 VAL A C 1
ATOM 1406 O O . VAL A 1 181 ? -20.110 7.189 28.279 1.00 88.00 181 VAL A O 1
ATOM 1409 N N . ALA A 1 182 ? -18.108 7.707 27.414 1.00 86.56 182 ALA A N 1
ATOM 1410 C CA . ALA A 1 182 ? -18.021 9.013 28.080 1.00 86.56 182 ALA A CA 1
ATOM 1411 C C . ALA A 1 182 ? -19.197 9.952 27.725 1.00 86.56 182 ALA A C 1
ATOM 1413 O O . ALA A 1 182 ? -19.688 10.729 28.553 1.00 86.56 182 ALA A O 1
ATOM 1414 N N . LYS A 1 183 ? -19.701 9.875 26.486 1.00 86.31 183 LYS A N 1
ATOM 1415 C CA . LYS A 1 183 ? -20.860 10.666 26.047 1.00 86.31 183 LYS A CA 1
ATOM 1416 C C . LYS A 1 183 ? -22.181 10.167 26.641 1.00 86.31 183 LYS A C 1
ATOM 1418 O O . LYS A 1 183 ? -23.079 10.974 26.878 1.00 86.31 183 LYS A O 1
ATOM 1423 N N . GLN A 1 184 ? -22.316 8.866 26.894 1.00 83.56 184 GLN A N 1
ATOM 1424 C CA . GLN A 1 184 ? -23.499 8.327 27.566 1.00 83.56 184 GLN A CA 1
ATOM 1425 C C . GLN A 1 184 ? -23.565 8.790 29.027 1.00 83.56 184 GLN A C 1
ATOM 1427 O O . GLN A 1 184 ? -24.619 9.271 29.447 1.00 83.56 184 GLN A O 1
ATOM 1432 N N . GLU A 1 185 ? -22.444 8.771 29.757 1.00 83.25 185 GLU A N 1
ATOM 1433 C CA . GLU A 1 185 ? -22.398 9.215 31.160 1.00 83.25 185 GLU A CA 1
ATOM 1434 C C . GLU A 1 185 ? -22.745 10.703 31.333 1.00 83.25 185 GLU A C 1
ATOM 1436 O O . GLU A 1 185 ? -23.454 11.074 32.265 1.00 83.25 185 GLU A O 1
ATOM 1441 N N . THR A 1 186 ? -22.329 11.566 30.403 1.00 81.12 186 THR A N 1
ATOM 1442 C CA . THR A 1 186 ? -22.642 13.009 30.461 1.00 81.12 186 THR A CA 1
ATOM 1443 C C . THR A 1 186 ? -24.089 13.346 30.088 1.00 81.12 186 THR A C 1
ATOM 1445 O O . THR A 1 186 ? -24.575 14.424 30.426 1.00 81.12 186 THR A O 1
ATOM 1448 N N . SER A 1 187 ? -24.799 12.434 29.415 1.00 80.12 187 SER A N 1
ATOM 1449 C CA . SER A 1 187 ? -26.204 12.626 29.027 1.00 80.12 187 SER A CA 1
ATOM 1450 C C . SER A 1 187 ? -27.214 12.224 30.111 1.00 80.12 187 SER A C 1
ATOM 1452 O O . SER A 1 187 ? -28.368 12.648 30.054 1.00 80.12 187 SER A O 1
ATOM 1454 N N . HIS A 1 188 ? -26.794 11.463 31.128 1.00 71.25 188 HIS A N 1
ATOM 1455 C CA . HIS A 1 188 ? -27.581 11.227 32.340 1.00 71.25 188 HIS A CA 1
ATOM 1456 C C . HIS A 1 188 ? -27.367 12.374 33.330 1.00 71.25 188 HIS A C 1
ATOM 1458 O O . HIS A 1 188 ? -26.718 12.237 34.364 1.00 71.25 188 HIS A O 1
ATOM 1464 N N . HIS A 1 189 ? -27.930 13.538 32.997 1.00 63.28 189 HIS A N 1
ATOM 1465 C CA . HIS A 1 189 ? -28.152 14.584 33.986 1.00 63.28 189 HIS A CA 1
ATOM 1466 C C . HIS A 1 189 ? -29.097 14.008 35.054 1.00 63.28 189 HIS A C 1
ATOM 1468 O O . HIS A 1 189 ? -30.206 13.592 34.696 1.00 63.28 189 HIS A O 1
ATOM 1474 N N . PRO A 1 190 ? -28.676 13.901 36.326 1.00 64.56 190 PRO A N 1
ATOM 1475 C CA . PRO A 1 190 ? -29.524 13.319 37.350 1.00 64.56 190 PRO A CA 1
ATOM 1476 C C . PRO A 1 190 ? -30.786 14.181 37.479 1.00 64.56 190 PRO A C 1
ATOM 1478 O O . PRO A 1 190 ? -30.660 15.400 37.630 1.00 64.56 190 PRO A O 1
ATOM 1481 N N . PRO A 1 191 ? -31.999 13.600 37.414 1.00 65.44 191 PRO A N 1
ATOM 1482 C CA . PRO A 1 191 ? -33.176 14.320 37.855 1.00 65.44 191 PRO A CA 1
ATOM 1483 C C . PRO A 1 191 ? -32.938 14.711 39.314 1.00 65.44 191 PRO A C 1
ATOM 1485 O O . PRO A 1 191 ? -32.616 13.881 40.163 1.00 65.44 191 PRO A O 1
ATOM 1488 N N . GLU A 1 192 ? -33.023 16.009 39.560 1.00 61.62 192 GLU A N 1
ATOM 1489 C CA . GLU A 1 192 ? -32.797 16.682 40.829 1.00 61.62 192 GLU A CA 1
ATOM 1490 C C . GLU A 1 192 ? -33.868 16.261 41.852 1.00 61.62 192 GLU A C 1
ATOM 1492 O O . GLU A 1 192 ? -34.792 17.013 42.122 1.00 61.62 192 GLU A O 1
ATOM 1497 N N . ALA A 1 193 ? -33.810 15.025 42.359 1.00 63.84 193 ALA A N 1
ATOM 1498 C CA . ALA A 1 193 ? -34.402 14.592 43.626 1.00 63.84 193 ALA A CA 1
ATOM 1499 C C . ALA A 1 193 ? -34.221 13.080 43.869 1.00 63.84 193 ALA A C 1
ATOM 1501 O O . ALA A 1 193 ? -34.847 12.249 43.219 1.00 63.84 193 ALA A O 1
ATOM 1502 N N . ALA A 1 194 ? -33.508 12.798 44.961 1.00 57.38 194 ALA A N 1
ATOM 1503 C CA . ALA A 1 194 ? -33.795 11.757 45.948 1.00 57.38 194 ALA A CA 1
ATOM 1504 C C . ALA A 1 194 ? -33.229 10.324 45.779 1.00 57.38 194 ALA A C 1
ATOM 1506 O O . ALA A 1 194 ? -33.484 9.607 44.819 1.00 57.38 194 ALA A O 1
ATOM 1507 N N . VAL A 1 195 ? -32.643 9.903 46.910 1.00 55.50 195 VAL A N 1
ATOM 1508 C CA . VAL A 1 195 ? -32.520 8.554 47.493 1.00 55.50 195 VAL A CA 1
ATOM 1509 C C . VAL A 1 195 ? -31.182 7.821 47.297 1.00 55.50 195 VAL A C 1
ATOM 1511 O O . VAL A 1 195 ? -30.873 7.255 46.256 1.00 55.50 195 VAL A O 1
ATOM 1514 N N . GLU A 1 196 ? -30.424 7.800 48.398 1.00 56.91 196 GLU A N 1
ATOM 1515 C CA . GLU A 1 196 ? -29.248 6.976 48.680 1.00 56.91 196 GLU A CA 1
ATOM 1516 C C . GLU A 1 196 ? -29.553 5.476 48.494 1.00 56.91 196 GLU A C 1
ATOM 1518 O O . GLU A 1 196 ? -30.401 4.916 49.187 1.00 56.91 196 GLU A O 1
ATOM 1523 N N . SER A 1 197 ? -28.844 4.798 47.589 1.00 56.62 197 SER A N 1
ATOM 1524 C CA . SER A 1 197 ? -28.898 3.335 47.451 1.00 56.62 197 SER A CA 1
ATOM 1525 C C . SER A 1 197 ? -27.538 2.795 46.990 1.00 56.62 197 SER A C 1
ATOM 1527 O O . SER A 1 197 ? -27.155 2.925 45.831 1.00 56.62 197 SER A O 1
ATOM 1529 N N . GLY A 1 198 ? -26.784 2.196 47.917 1.00 58.81 198 GLY A N 1
ATOM 1530 C CA . GLY A 1 198 ? -25.389 1.757 47.753 1.00 58.81 198 GLY A CA 1
ATOM 1531 C C . GLY A 1 198 ? -25.162 0.436 47.004 1.00 58.81 198 GLY A C 1
ATOM 1532 O O . GLY A 1 198 ? -24.183 -0.245 47.295 1.00 58.81 198 GLY A O 1
ATOM 1533 N N . ALA A 1 199 ? -26.035 0.047 46.070 1.00 60.34 199 ALA A N 1
ATOM 1534 C CA . ALA A 1 199 ? -25.925 -1.235 45.358 1.00 60.34 199 ALA A CA 1
ATOM 1535 C C . ALA A 1 199 ? -25.153 -1.170 44.018 1.00 60.34 199 ALA A C 1
ATOM 1537 O O . ALA A 1 199 ? -24.630 -2.190 43.579 1.00 60.34 199 ALA A O 1
ATOM 1538 N N . ASP A 1 200 ? -24.999 0.007 43.399 1.00 59.44 200 ASP A N 1
ATOM 1539 C CA . ASP A 1 200 ? -24.416 0.141 42.044 1.00 59.44 200 ASP A CA 1
ATOM 1540 C C . ASP A 1 200 ? -22.873 0.170 41.982 1.00 59.44 200 ASP A C 1
ATOM 1542 O O . ASP A 1 200 ? -22.277 0.207 40.906 1.00 59.44 200 ASP A O 1
ATOM 1546 N N . SER A 1 201 ? -22.183 0.118 43.124 1.00 64.44 201 SER A N 1
ATOM 1547 C CA . SER A 1 201 ? -20.715 0.226 43.171 1.00 64.44 201 SER A CA 1
ATOM 1548 C C . SER A 1 201 ? -19.978 -1.004 42.624 1.00 64.44 201 SER A C 1
ATOM 1550 O O . SER A 1 201 ? -18.845 -0.863 42.166 1.00 64.44 201 SER A O 1
ATOM 1552 N N . ALA A 1 202 ? -20.566 -2.201 42.702 1.00 69.12 202 ALA A N 1
ATOM 1553 C CA . ALA A 1 202 ? -19.869 -3.438 42.338 1.00 69.12 202 ALA A CA 1
ATOM 1554 C C . ALA A 1 202 ? -19.822 -3.654 40.816 1.00 69.12 202 ALA A C 1
ATOM 1556 O O . ALA A 1 202 ? -18.762 -3.961 40.278 1.00 69.12 202 ALA A O 1
ATOM 1557 N N . ALA A 1 203 ? -20.930 -3.400 40.111 1.00 70.94 203 ALA A N 1
ATOM 1558 C CA . ALA A 1 203 ? -20.987 -3.523 38.652 1.00 70.94 203 ALA A CA 1
ATOM 1559 C C . ALA A 1 203 ? -20.079 -2.499 37.947 1.00 70.94 203 ALA A C 1
ATOM 1561 O O . ALA A 1 203 ? -19.495 -2.785 36.904 1.00 70.94 203 ALA A O 1
ATOM 1562 N N . LYS A 1 204 ? -19.898 -1.315 38.549 1.00 72.94 204 LYS A N 1
ATOM 1563 C CA . LYS A 1 204 ? -19.006 -0.284 38.008 1.00 72.94 204 LYS A CA 1
ATOM 1564 C C . LYS A 1 204 ? -17.526 -0.679 38.083 1.00 72.94 204 LYS A C 1
ATOM 1566 O O . LYS A 1 204 ? -16.762 -0.295 37.205 1.00 72.94 204 LYS A O 1
ATOM 1571 N N . ALA A 1 205 ? -17.123 -1.457 39.089 1.00 74.94 205 ALA A N 1
ATOM 1572 C CA . ALA A 1 205 ? -15.738 -1.909 39.236 1.00 74.94 205 ALA A CA 1
ATOM 1573 C C . ALA A 1 205 ? -15.350 -2.978 38.197 1.00 74.94 205 ALA A C 1
ATOM 1575 O O . ALA A 1 205 ? -14.216 -2.986 37.724 1.00 74.94 205 ALA A O 1
ATOM 1576 N N . GLU A 1 206 ? -16.289 -3.843 37.808 1.00 77.25 206 GLU A N 1
ATOM 1577 C CA . GLU A 1 206 ? -16.040 -4.909 36.828 1.00 77.25 206 GLU A CA 1
ATOM 1578 C C . GLU A 1 206 ? -15.835 -4.351 35.409 1.00 77.25 206 GLU A C 1
ATOM 1580 O O . GLU A 1 206 ? -14.874 -4.720 34.738 1.00 77.25 206 GLU A O 1
ATOM 1585 N N . ILE A 1 207 ? -16.650 -3.371 34.997 1.00 75.56 207 ILE A N 1
ATOM 1586 C CA . ILE A 1 207 ? -16.517 -2.712 33.684 1.00 75.56 207 ILE A CA 1
ATOM 1587 C C . ILE A 1 207 ? -15.186 -1.946 33.572 1.00 75.56 207 ILE A C 1
ATOM 1589 O O . ILE A 1 207 ? -14.558 -1.941 32.514 1.00 75.56 207 ILE A O 1
ATOM 1593 N N . VAL A 1 208 ? -14.734 -1.310 34.660 1.00 77.19 208 VAL A N 1
ATOM 1594 C CA . VAL A 1 208 ? -13.449 -0.588 34.677 1.00 77.19 208 VAL A CA 1
ATOM 1595 C C . VAL A 1 208 ? -12.271 -1.558 34.550 1.00 77.19 208 VAL A C 1
ATOM 1597 O O . VAL A 1 208 ? -11.355 -1.290 33.778 1.00 77.19 208 VAL A O 1
ATOM 1600 N N . ALA A 1 209 ? -12.313 -2.709 35.228 1.00 76.25 209 ALA A N 1
ATOM 1601 C CA . ALA A 1 209 ? -11.244 -3.706 35.150 1.00 76.25 209 ALA A CA 1
ATOM 1602 C C . ALA A 1 209 ? -11.109 -4.331 33.746 1.00 76.25 209 ALA A C 1
ATOM 1604 O O . ALA A 1 209 ? -9.994 -4.556 33.274 1.00 76.25 209 ALA A O 1
ATOM 1605 N N . GLU A 1 210 ? -12.227 -4.584 33.057 1.00 73.94 210 GLU A N 1
ATOM 1606 C CA . GLU A 1 210 ? -12.208 -5.113 31.685 1.00 73.94 210 GLU A CA 1
ATOM 1607 C C . GLU A 1 210 ? -11.653 -4.084 30.682 1.00 73.94 210 GLU A C 1
ATOM 1609 O O . GLU A 1 210 ? -10.869 -4.434 29.795 1.00 73.94 210 GLU A O 1
ATOM 1614 N N . ALA A 1 211 ? -11.975 -2.798 30.866 1.00 70.00 211 ALA A N 1
ATOM 1615 C CA . ALA A 1 211 ? -11.419 -1.717 30.055 1.00 70.00 211 ALA A CA 1
ATOM 1616 C C . ALA A 1 211 ? -9.900 -1.551 30.256 1.00 70.00 211 ALA A C 1
ATOM 1618 O O . ALA A 1 211 ? -9.173 -1.394 29.274 1.00 70.00 211 ALA A O 1
ATOM 1619 N N . GLU A 1 212 ? -9.411 -1.636 31.500 1.00 77.25 212 GLU A N 1
ATOM 1620 C CA . GLU A 1 212 ? -7.977 -1.536 31.811 1.00 77.25 212 GLU A CA 1
ATOM 1621 C C . GLU A 1 212 ? -7.162 -2.690 31.196 1.00 77.25 212 GLU A C 1
ATOM 1623 O O . GLU A 1 212 ? -6.076 -2.468 30.647 1.00 77.25 212 GLU A O 1
ATOM 1628 N N . ALA A 1 213 ? -7.702 -3.914 31.212 1.00 73.62 213 ALA A N 1
ATOM 1629 C CA . ALA A 1 213 ? -7.062 -5.067 30.580 1.00 73.62 213 ALA A CA 1
ATOM 1630 C C . ALA A 1 213 ? -6.946 -4.903 29.052 1.00 73.62 213 ALA A C 1
ATOM 1632 O O . ALA A 1 213 ? -5.886 -5.171 28.481 1.00 73.62 213 ALA A O 1
ATOM 1633 N N . ALA A 1 214 ? -7.994 -4.391 28.396 1.00 68.69 214 ALA A N 1
ATOM 1634 C CA . ALA A 1 214 ? -7.980 -4.128 26.957 1.00 68.69 214 ALA A CA 1
ATOM 1635 C C . ALA A 1 214 ? -6.958 -3.043 26.564 1.00 68.69 214 ALA A C 1
ATOM 1637 O O . ALA A 1 214 ? -6.302 -3.153 25.526 1.00 68.69 214 ALA A O 1
ATOM 1638 N N . THR A 1 215 ? -6.769 -2.014 27.399 1.00 68.94 215 THR A N 1
ATOM 1639 C CA . THR A 1 215 ? -5.730 -0.998 27.163 1.00 68.94 215 THR A CA 1
ATOM 1640 C C . THR A 1 215 ? -4.310 -1.554 27.284 1.00 68.94 215 THR A C 1
ATOM 1642 O O . THR A 1 215 ? -3.464 -1.210 26.461 1.00 68.94 215 THR A O 1
ATOM 1645 N N . ALA A 1 216 ? -4.044 -2.467 28.225 1.00 71.69 216 ALA A N 1
ATOM 1646 C CA . ALA A 1 216 ? -2.716 -3.068 28.383 1.00 71.69 216 ALA A CA 1
ATOM 1647 C C . ALA A 1 216 ? -2.308 -3.951 27.180 1.00 71.69 216 ALA A C 1
ATOM 1649 O O . ALA A 1 216 ? -1.151 -3.938 26.742 1.00 71.69 216 ALA A O 1
ATOM 1650 N N . GLU A 1 217 ? -3.255 -4.693 26.596 1.00 68.44 217 GLU A N 1
ATOM 1651 C CA . GLU A 1 217 ? -3.012 -5.444 25.354 1.00 68.44 217 GLU A CA 1
ATOM 1652 C C . GLU A 1 217 ? -2.770 -4.513 24.152 1.00 68.44 217 GLU A C 1
ATOM 1654 O O . GLU A 1 217 ? -1.909 -4.789 23.312 1.00 68.44 217 GLU A O 1
ATOM 1659 N N . ALA A 1 218 ? -3.462 -3.372 24.083 1.00 62.19 218 ALA A N 1
ATOM 1660 C CA . ALA A 1 218 ? -3.242 -2.390 23.023 1.00 62.19 218 ALA A CA 1
ATOM 1661 C C . ALA A 1 218 ? -1.852 -1.730 23.116 1.00 62.19 218 ALA A C 1
ATOM 1663 O O . ALA A 1 218 ? -1.160 -1.614 22.103 1.00 62.19 218 ALA A O 1
ATOM 1664 N N . GLU A 1 219 ? -1.398 -1.350 24.314 1.00 68.88 219 GLU A N 1
ATOM 1665 C CA . GLU A 1 219 ? -0.074 -0.739 24.517 1.00 68.88 219 GLU A CA 1
ATOM 1666 C C . GLU A 1 219 ? 1.072 -1.682 24.126 1.00 68.88 219 GLU A C 1
ATOM 1668 O O . GLU A 1 219 ? 2.036 -1.271 23.471 1.00 68.88 219 GLU A O 1
ATOM 1673 N N . THR A 1 220 ? 0.953 -2.971 24.458 1.00 68.94 220 THR A N 1
ATOM 1674 C CA . THR A 1 220 ? 1.950 -3.978 24.060 1.00 68.94 220 THR A CA 1
ATOM 1675 C C . THR A 1 220 ? 1.972 -4.210 22.545 1.00 68.94 220 THR A C 1
ATOM 1677 O O . THR A 1 220 ? 3.054 -4.373 21.970 1.00 68.94 220 THR A O 1
ATOM 1680 N N . ALA A 1 221 ? 0.822 -4.137 21.867 1.00 64.50 221 ALA A N 1
ATOM 1681 C CA . ALA A 1 221 ? 0.751 -4.199 20.406 1.00 64.50 221 ALA A CA 1
ATOM 1682 C C . ALA A 1 221 ? 1.395 -2.973 19.727 1.00 64.50 221 ALA A C 1
ATOM 1684 O O . ALA A 1 221 ? 2.125 -3.128 18.743 1.00 64.50 221 ALA A O 1
ATOM 1685 N N . VAL A 1 222 ? 1.187 -1.765 20.267 1.00 67.31 222 VAL A N 1
ATOM 1686 C CA . VAL A 1 222 ? 1.798 -0.523 19.753 1.00 67.31 222 VAL A CA 1
ATOM 1687 C C . VAL A 1 222 ? 3.321 -0.548 19.912 1.00 67.31 222 VAL A C 1
ATOM 1689 O O . VAL A 1 222 ? 4.037 -0.240 18.957 1.00 67.31 222 VAL A O 1
ATOM 1692 N N . ALA A 1 223 ? 3.831 -0.996 21.063 1.00 66.12 223 ALA A N 1
ATOM 1693 C CA . ALA A 1 223 ? 5.271 -1.148 21.283 1.00 66.12 223 ALA A CA 1
ATOM 1694 C C . ALA A 1 223 ? 5.906 -2.143 20.291 1.00 66.12 223 ALA A C 1
ATOM 1696 O O . ALA A 1 223 ? 6.990 -1.897 19.756 1.00 66.12 223 ALA A O 1
ATOM 1697 N N . GLY A 1 224 ? 5.211 -3.243 19.981 1.00 67.31 224 GLY A N 1
ATOM 1698 C CA . GLY A 1 224 ? 5.627 -4.178 18.933 1.00 67.31 224 GLY A CA 1
ATOM 1699 C C . GLY A 1 224 ? 5.675 -3.532 17.543 1.00 67.31 224 GLY A C 1
ATOM 1700 O O . GLY A 1 224 ? 6.635 -3.736 16.796 1.00 67.31 224 GLY A O 1
ATOM 1701 N N . ALA A 1 225 ? 4.681 -2.704 17.208 1.00 62.56 225 ALA A N 1
ATOM 1702 C CA . ALA A 1 225 ? 4.614 -2.004 15.927 1.00 62.56 225 ALA A CA 1
ATOM 1703 C C . ALA A 1 225 ? 5.736 -0.963 15.752 1.00 62.56 225 ALA A C 1
ATOM 1705 O O . ALA A 1 225 ? 6.295 -0.860 14.659 1.00 62.56 225 ALA A O 1
ATOM 1706 N N . GLU A 1 226 ? 6.121 -0.234 16.806 1.00 66.38 226 GLU A N 1
ATOM 1707 C CA . GLU A 1 226 ? 7.257 0.701 16.755 1.00 66.38 226 GLU A CA 1
ATOM 1708 C C . GLU A 1 226 ? 8.591 -0.009 16.504 1.00 66.38 226 GLU A C 1
ATOM 1710 O O . GLU A 1 226 ? 9.402 0.456 15.698 1.00 66.38 226 GLU A O 1
ATOM 1715 N N . VAL A 1 227 ? 8.825 -1.154 17.154 1.00 71.88 227 VAL A N 1
ATOM 1716 C CA . VAL A 1 227 ? 10.044 -1.949 16.934 1.00 71.88 227 VAL A CA 1
ATOM 1717 C C . VAL A 1 227 ? 10.106 -2.443 15.489 1.00 71.88 227 VAL A C 1
ATOM 1719 O O . VAL A 1 227 ? 11.158 -2.347 14.853 1.00 71.88 227 VAL A O 1
ATOM 1722 N N . VAL A 1 228 ? 8.976 -2.900 14.941 1.00 66.69 228 VAL A N 1
ATOM 1723 C CA . VAL A 1 228 ? 8.880 -3.326 13.538 1.00 66.69 228 VAL A CA 1
ATOM 1724 C C . VAL A 1 228 ? 9.108 -2.151 12.585 1.00 66.69 228 VAL A C 1
ATOM 1726 O O . VAL A 1 228 ? 9.898 -2.282 11.653 1.00 66.69 228 VAL A O 1
ATOM 1729 N N . ALA A 1 229 ? 8.510 -0.984 12.838 1.00 65.88 229 ALA A N 1
ATOM 1730 C CA . ALA A 1 229 ? 8.714 0.212 12.018 1.00 65.88 229 ALA A CA 1
ATOM 1731 C C . ALA A 1 229 ? 10.179 0.682 12.024 1.00 65.88 229 ALA A C 1
ATOM 1733 O O . ALA A 1 229 ? 10.711 1.088 10.990 1.00 65.88 229 ALA A O 1
ATOM 1734 N N . ARG A 1 230 ? 10.861 0.592 13.173 1.00 69.00 230 ARG A N 1
ATOM 1735 C CA . ARG A 1 230 ? 12.280 0.951 13.297 1.00 69.00 230 ARG A CA 1
ATOM 1736 C C . ARG A 1 230 ? 13.193 -0.045 12.583 1.00 69.00 230 ARG A C 1
ATOM 1738 O O . ARG A 1 230 ? 14.159 0.373 11.948 1.00 69.00 230 ARG A O 1
ATOM 1745 N N . ALA A 1 231 ? 12.881 -1.338 12.662 1.00 67.31 231 ALA A N 1
ATOM 1746 C CA . ALA A 1 231 ? 13.591 -2.375 11.917 1.00 67.31 231 ALA A CA 1
ATOM 1747 C C . ALA A 1 231 ? 13.397 -2.212 10.401 1.00 67.31 231 ALA A C 1
ATOM 1749 O O . ALA A 1 231 ? 14.345 -2.362 9.636 1.00 67.31 231 ALA A O 1
ATOM 1750 N N . GLU A 1 232 ? 12.195 -1.839 9.965 1.00 70.50 232 GLU A N 1
ATOM 1751 C CA . GLU A 1 232 ? 11.897 -1.602 8.555 1.00 70.50 232 GLU A CA 1
ATOM 1752 C C . GLU A 1 232 ? 12.598 -0.349 8.020 1.00 70.50 232 GLU A C 1
ATOM 1754 O O . GLU A 1 232 ? 13.199 -0.401 6.953 1.00 70.50 232 GLU A O 1
ATOM 1759 N N . ALA A 1 233 ? 12.627 0.746 8.788 1.00 70.00 233 ALA A N 1
ATOM 1760 C CA . ALA A 1 233 ? 13.400 1.935 8.429 1.00 70.00 233 ALA A CA 1
ATOM 1761 C C . ALA A 1 233 ? 14.906 1.636 8.304 1.00 70.00 233 ALA A C 1
ATOM 1763 O O . ALA A 1 233 ? 15.581 2.210 7.450 1.00 70.00 233 ALA A O 1
ATOM 1764 N N . ALA A 1 234 ? 15.432 0.724 9.129 1.00 70.88 234 ALA A N 1
ATOM 1765 C CA . ALA A 1 234 ? 16.814 0.264 9.022 1.00 70.88 234 ALA A CA 1
ATOM 1766 C C . ALA A 1 234 ? 17.042 -0.602 7.769 1.00 70.88 234 ALA A C 1
ATOM 1768 O O . ALA A 1 234 ? 18.031 -0.399 7.068 1.00 70.88 234 ALA A O 1
ATOM 1769 N N . ALA A 1 235 ? 16.114 -1.509 7.444 1.00 67.94 235 ALA A N 1
ATOM 1770 C CA . ALA A 1 235 ? 16.192 -2.340 6.241 1.00 67.94 235 ALA A CA 1
ATOM 1771 C C . ALA A 1 235 ? 16.068 -1.511 4.948 1.00 67.94 235 ALA A C 1
ATOM 1773 O O . ALA A 1 235 ? 16.820 -1.726 3.998 1.00 67.94 235 ALA A O 1
ATOM 1774 N N . ASP A 1 236 ? 15.167 -0.524 4.920 1.00 68.56 236 ASP A N 1
ATOM 1775 C CA . ASP A 1 236 ? 15.028 0.417 3.804 1.00 68.56 236 ASP A CA 1
ATOM 1776 C C . ASP A 1 236 ? 16.306 1.252 3.615 1.00 68.56 236 ASP A C 1
ATOM 1778 O O . ASP A 1 236 ? 16.708 1.519 2.479 1.00 68.56 236 ASP A O 1
ATOM 1782 N N . ALA A 1 237 ? 16.974 1.636 4.709 1.00 71.06 237 ALA A N 1
ATOM 1783 C CA . ALA A 1 237 ? 18.251 2.342 4.649 1.00 71.06 237 ALA A CA 1
ATOM 1784 C C . ALA A 1 237 ? 19.373 1.462 4.069 1.00 71.06 237 ALA A C 1
ATOM 1786 O O . ALA A 1 237 ? 20.154 1.953 3.256 1.00 71.06 237 ALA A O 1
ATOM 1787 N N . GLU A 1 238 ? 19.422 0.175 4.427 1.00 72.56 238 GLU A N 1
ATOM 1788 C CA . GLU A 1 238 ? 20.427 -0.774 3.928 1.00 72.56 238 GLU A CA 1
ATOM 1789 C C . GLU A 1 238 ? 20.277 -1.025 2.417 1.00 72.56 238 GLU A C 1
ATOM 1791 O O . GLU A 1 238 ? 21.248 -0.911 1.661 1.00 72.56 238 GLU A O 1
ATOM 1796 N N . VAL A 1 239 ? 19.043 -1.244 1.946 1.00 70.62 239 VAL A N 1
ATOM 1797 C CA . VAL A 1 239 ? 18.748 -1.398 0.510 1.00 70.62 239 VAL A CA 1
ATOM 1798 C C . VAL A 1 239 ? 19.055 -0.110 -0.257 1.00 70.62 239 VAL A C 1
ATOM 1800 O O . VAL A 1 239 ? 19.590 -0.159 -1.365 1.00 70.62 239 VAL A O 1
ATOM 1803 N N . ALA A 1 240 ? 18.762 1.060 0.321 1.00 69.94 240 ALA A N 1
ATOM 1804 C CA . ALA A 1 240 ? 19.097 2.336 -0.304 1.00 69.94 240 ALA A CA 1
ATOM 1805 C C . ALA A 1 240 ? 20.617 2.518 -0.470 1.00 69.94 240 ALA A C 1
ATOM 1807 O O . ALA A 1 240 ? 21.051 3.035 -1.502 1.00 69.94 240 ALA A O 1
ATOM 1808 N N . THR A 1 241 ? 21.430 2.069 0.495 1.00 72.75 241 THR A N 1
ATOM 1809 C CA . THR A 1 241 ? 22.895 2.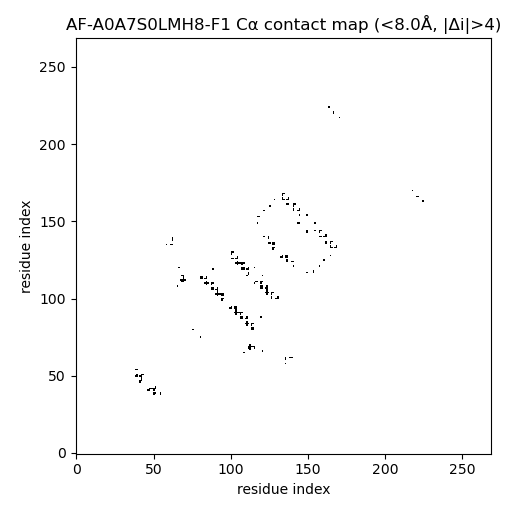078 0.363 1.00 72.75 241 THR A CA 1
ATOM 1810 C C . THR A 1 241 ? 23.402 1.123 -0.713 1.00 72.75 241 THR A C 1
ATOM 1812 O O . THR A 1 241 ? 24.275 1.515 -1.483 1.00 72.75 241 THR A O 1
ATOM 1815 N N . GLU A 1 242 ? 22.846 -0.084 -0.829 1.00 72.00 242 GLU A N 1
ATOM 1816 C CA . GLU A 1 242 ? 23.265 -1.055 -1.851 1.00 72.00 242 GLU A CA 1
ATOM 1817 C C . GLU A 1 242 ? 22.957 -0.545 -3.271 1.00 72.00 242 GLU A C 1
ATOM 1819 O O . GLU A 1 242 ? 23.838 -0.502 -4.131 1.00 72.00 242 GLU A O 1
ATOM 1824 N N . VAL A 1 243 ? 21.749 -0.012 -3.485 1.00 69.06 243 VAL A N 1
ATOM 1825 C CA . VAL A 1 243 ? 21.349 0.591 -4.770 1.00 69.06 243 VAL A CA 1
ATOM 1826 C C . VAL A 1 243 ? 22.197 1.823 -5.113 1.00 69.06 243 VAL A C 1
ATOM 1828 O O . VAL A 1 243 ? 22.499 2.059 -6.284 1.00 69.06 243 VAL A O 1
ATOM 1831 N N . ALA A 1 244 ? 22.601 2.621 -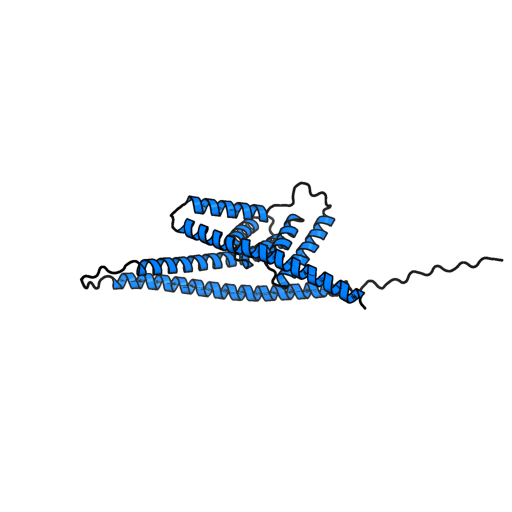4.119 1.00 68.75 244 ALA A N 1
ATOM 1832 C CA . ALA A 1 244 ? 23.478 3.770 -4.344 1.00 68.75 244 ALA A CA 1
ATOM 1833 C C . ALA A 1 244 ? 24.897 3.354 -4.772 1.00 68.75 244 ALA A C 1
ATOM 1835 O O . ALA A 1 244 ? 25.506 4.043 -5.593 1.00 68.75 244 ALA A O 1
ATOM 1836 N N . ILE A 1 245 ? 25.410 2.231 -4.257 1.00 71.81 245 ILE A N 1
ATOM 1837 C CA . ILE A 1 245 ? 26.715 1.678 -4.646 1.00 71.81 245 ILE A CA 1
ATOM 1838 C C . ILE A 1 245 ? 26.663 1.162 -6.089 1.00 71.81 245 ILE A C 1
ATOM 1840 O O . ILE A 1 245 ? 27.532 1.514 -6.888 1.00 71.81 245 ILE A O 1
ATOM 1844 N N . GLU A 1 246 ? 25.620 0.418 -6.467 1.00 65.50 246 GLU A N 1
ATOM 1845 C CA . GLU A 1 246 ? 25.456 -0.051 -7.851 1.00 65.50 246 GLU A CA 1
ATOM 1846 C C . GLU A 1 246 ? 25.298 1.120 -8.833 1.00 65.50 246 GLU A C 1
ATOM 1848 O O . GLU A 1 246 ? 26.018 1.200 -9.828 1.00 65.50 246 GLU A O 1
ATOM 1853 N N . ALA A 1 247 ? 24.449 2.104 -8.518 1.00 64.75 247 ALA A N 1
ATOM 1854 C CA . ALA A 1 247 ? 24.244 3.273 -9.376 1.00 64.75 247 ALA A CA 1
ATOM 1855 C C . ALA A 1 247 ? 25.497 4.162 -9.520 1.00 64.75 247 ALA A C 1
ATOM 1857 O O . ALA A 1 247 ? 25.648 4.852 -10.529 1.00 64.75 247 ALA A O 1
ATOM 1858 N N . GLY A 1 248 ? 26.391 4.161 -8.525 1.00 58.44 248 GLY A N 1
ATOM 1859 C CA . GLY A 1 248 ? 27.657 4.895 -8.569 1.00 58.44 248 GLY A CA 1
ATOM 1860 C C . GLY A 1 248 ? 28.728 4.241 -9.446 1.00 58.44 248 GLY A C 1
ATOM 1861 O O . GLY A 1 248 ? 29.614 4.940 -9.934 1.00 58.44 248 GLY A O 1
ATOM 1862 N N . THR A 1 249 ? 28.648 2.928 -9.680 1.00 56.28 249 THR A N 1
ATOM 1863 C CA . THR A 1 249 ? 29.663 2.194 -10.459 1.00 56.28 249 THR A CA 1
ATOM 1864 C C . THR A 1 249 ? 29.433 2.249 -11.971 1.00 56.28 249 THR A C 1
ATOM 1866 O O . THR A 1 249 ? 30.405 2.302 -12.723 1.00 56.28 249 THR A O 1
ATOM 1869 N N . ASP A 1 250 ? 28.184 2.377 -12.425 1.00 55.75 250 ASP A N 1
ATOM 1870 C CA . ASP A 1 250 ? 27.854 2.493 -13.857 1.00 55.75 250 ASP A CA 1
ATOM 1871 C C . ASP A 1 250 ? 28.204 3.868 -14.463 1.00 55.75 250 ASP A C 1
ATOM 1873 O O . ASP A 1 250 ? 28.363 4.008 -15.673 1.00 55.75 250 ASP A O 1
ATOM 1877 N N . ALA A 1 251 ? 28.372 4.908 -13.640 1.00 56.69 251 ALA A N 1
ATOM 1878 C CA . ALA A 1 251 ? 28.719 6.248 -14.122 1.00 56.69 251 ALA A CA 1
ATOM 1879 C C . ALA A 1 251 ? 30.217 6.426 -14.456 1.00 56.69 251 ALA A C 1
ATOM 1881 O O . ALA A 1 251 ? 30.603 7.480 -14.960 1.00 56.69 251 ALA A O 1
ATOM 1882 N N . ALA A 1 252 ? 31.065 5.432 -14.165 1.00 58.66 252 ALA A N 1
ATOM 1883 C CA . ALA A 1 252 ? 32.523 5.546 -14.269 1.00 58.66 252 ALA A CA 1
ATOM 1884 C C . ALA A 1 252 ? 33.158 4.766 -15.440 1.00 58.66 252 ALA A C 1
ATOM 1886 O O . ALA A 1 252 ? 34.377 4.819 -15.598 1.00 58.66 252 ALA A O 1
ATOM 1887 N N . LEU A 1 253 ? 32.380 4.050 -16.262 1.00 55.78 253 LEU A N 1
ATOM 1888 C CA . LEU A 1 253 ? 32.911 3.107 -17.258 1.00 55.78 253 LEU A CA 1
ATOM 1889 C C . LEU A 1 253 ? 32.304 3.275 -18.658 1.00 55.78 253 LEU A C 1
ATOM 1891 O O . LEU A 1 253 ? 31.880 2.310 -19.274 1.00 55.78 253 LEU A O 1
ATOM 1895 N N . GLU A 1 254 ? 32.360 4.478 -19.218 1.00 61.06 254 GLU A N 1
ATOM 1896 C CA . GLU A 1 254 ? 32.615 4.586 -20.658 1.00 61.06 254 GLU A CA 1
ATOM 1897 C C . GLU A 1 254 ? 33.813 5.518 -20.851 1.00 61.06 254 GLU A C 1
ATOM 1899 O O . GLU A 1 254 ? 33.648 6.741 -20.825 1.00 61.06 254 GLU A O 1
ATOM 1904 N N . PRO A 1 255 ? 35.048 4.984 -20.971 1.00 63.66 255 PRO A N 1
ATOM 1905 C CA . PRO A 1 255 ? 36.135 5.789 -21.496 1.00 63.66 255 PRO A CA 1
ATOM 1906 C C . PRO A 1 255 ? 35.699 6.245 -22.885 1.00 63.66 255 PRO A C 1
ATOM 1908 O O . PRO A 1 255 ? 35.411 5.422 -23.751 1.00 63.66 255 PRO A O 1
ATOM 1911 N N . GLU A 1 256 ? 35.607 7.558 -23.061 1.00 64.88 256 GLU A N 1
ATOM 1912 C CA . GLU A 1 256 ? 35.415 8.219 -24.343 1.00 64.88 256 GLU A CA 1
ATOM 1913 C C . GLU A 1 256 ? 36.482 7.672 -25.303 1.00 64.88 256 GLU A C 1
ATOM 1915 O O . GLU A 1 256 ? 37.649 8.065 -25.257 1.00 64.88 256 GLU A O 1
ATOM 1920 N N . VAL A 1 257 ? 36.114 6.665 -26.103 1.00 67.38 257 VAL A N 1
ATOM 1921 C CA . VAL A 1 257 ? 36.980 6.108 -27.137 1.00 67.38 257 VAL A CA 1
ATOM 1922 C C . VAL A 1 257 ? 37.147 7.233 -28.140 1.00 67.38 257 VAL A C 1
ATOM 1924 O O . VAL A 1 257 ? 36.241 7.522 -28.922 1.00 67.38 257 VAL A O 1
ATOM 1927 N N . ALA A 1 258 ? 38.282 7.925 -28.044 1.00 70.19 258 ALA A N 1
ATOM 1928 C CA . ALA A 1 258 ? 38.654 8.959 -28.986 1.00 70.19 258 ALA A CA 1
ATOM 1929 C C . ALA A 1 258 ? 38.484 8.389 -30.405 1.00 70.19 258 ALA A C 1
ATOM 1931 O O . ALA A 1 258 ? 38.942 7.270 -30.657 1.00 70.19 258 ALA A O 1
ATOM 1932 N N . PRO A 1 259 ? 37.804 9.107 -31.315 1.00 70.88 259 PRO A N 1
ATOM 1933 C CA . PRO A 1 259 ? 37.597 8.623 -32.667 1.00 70.88 259 PRO A CA 1
ATOM 1934 C C . PRO A 1 259 ? 38.958 8.333 -33.295 1.00 70.88 259 PRO A C 1
ATOM 1936 O O . PRO A 1 259 ? 39.829 9.202 -33.349 1.00 70.88 259 PRO A O 1
ATOM 1939 N N . GLU A 1 260 ? 39.135 7.088 -33.726 1.00 73.75 260 GLU A N 1
ATOM 1940 C CA . GLU A 1 260 ? 40.302 6.614 -34.452 1.00 73.75 260 GLU A CA 1
ATOM 1941 C C . GLU A 1 260 ? 40.480 7.494 -35.696 1.00 73.75 260 GLU A C 1
ATOM 1943 O O . GLU A 1 260 ? 39.687 7.455 -36.639 1.00 73.75 260 GLU A O 1
ATOM 1948 N N . VAL A 1 261 ? 41.476 8.379 -35.646 1.00 72.56 261 VAL A N 1
ATOM 1949 C CA . VAL A 1 261 ? 41.822 9.273 -36.749 1.00 72.56 261 VAL A CA 1
ATOM 1950 C C . VAL A 1 261 ? 42.330 8.396 -37.886 1.00 72.56 261 VAL A C 1
ATOM 1952 O O . VAL A 1 261 ? 43.434 7.857 -37.819 1.00 72.56 261 VAL A O 1
ATOM 1955 N N . ALA A 1 262 ? 41.505 8.227 -38.918 1.00 72.69 262 ALA A N 1
ATOM 1956 C CA . ALA A 1 262 ? 41.894 7.523 -40.128 1.00 72.69 262 ALA A CA 1
ATOM 1957 C C . ALA A 1 262 ? 43.145 8.190 -40.740 1.00 72.69 262 ALA A C 1
ATOM 1959 O O . ALA A 1 262 ? 43.176 9.420 -40.851 1.00 72.69 262 ALA A O 1
ATOM 1960 N N . PRO A 1 263 ? 44.175 7.418 -41.134 1.00 71.75 263 PRO A N 1
ATOM 1961 C CA . PRO A 1 263 ? 45.379 7.975 -41.731 1.00 71.75 263 PRO A CA 1
ATOM 1962 C C . PRO A 1 263 ? 45.059 8.619 -43.084 1.00 71.75 263 PRO A C 1
ATOM 1964 O O . PRO A 1 263 ? 44.481 7.999 -43.978 1.00 71.75 263 PRO A O 1
ATOM 1967 N N . GLU A 1 264 ? 45.452 9.883 -43.212 1.00 73.12 264 GLU A N 1
ATOM 1968 C CA . GLU A 1 264 ? 45.398 10.686 -44.428 1.00 73.12 264 GLU A CA 1
ATOM 1969 C C . GLU A 1 264 ? 46.294 10.043 -45.499 1.00 73.12 264 GLU A C 1
ATOM 1971 O O . GLU A 1 264 ? 47.522 10.043 -45.403 1.00 73.12 264 GLU A O 1
ATOM 1976 N N . VAL A 1 265 ? 45.669 9.419 -46.501 1.00 74.50 265 VAL A N 1
ATOM 1977 C CA . VAL A 1 265 ? 46.366 8.821 -47.644 1.00 74.50 265 VAL A CA 1
ATOM 1978 C C . VAL A 1 265 ? 46.909 9.954 -48.511 1.00 74.50 265 VAL A C 1
ATOM 1980 O O . VAL A 1 265 ? 46.148 10.672 -49.160 1.00 74.50 265 VAL A O 1
ATOM 1983 N N . ALA A 1 266 ? 48.231 10.122 -48.505 1.00 64.81 266 ALA A N 1
ATOM 1984 C CA . ALA A 1 266 ? 48.923 11.062 -49.376 1.00 64.81 266 ALA A CA 1
ATOM 1985 C C . ALA A 1 266 ? 48.769 10.652 -50.858 1.00 64.81 266 ALA A C 1
ATOM 1987 O O . ALA A 1 266 ? 48.860 9.461 -51.167 1.00 64.81 266 ALA A O 1
ATOM 1988 N N . PRO A 1 267 ? 48.561 11.604 -51.786 1.00 68.19 267 PRO A N 1
ATOM 1989 C CA . PRO A 1 267 ? 48.527 11.308 -53.214 1.00 68.19 267 PRO A CA 1
ATOM 1990 C C . PRO A 1 267 ? 49.939 11.011 -53.748 1.00 68.19 267 PRO A C 1
ATOM 1992 O O . PRO A 1 267 ? 50.861 11.803 -53.548 1.00 68.19 267 PRO A O 1
ATOM 1995 N N . GLU A 1 268 ? 50.094 9.874 -54.435 1.00 64.25 268 GLU A N 1
ATOM 1996 C CA . GLU A 1 268 ? 51.283 9.548 -55.236 1.00 64.25 268 GLU A CA 1
ATOM 1997 C C . GLU A 1 268 ? 51.437 10.542 -56.403 1.00 64.25 268 GLU A C 1
ATOM 1999 O O . GLU A 1 268 ? 50.456 10.883 -57.072 1.00 64.25 268 GLU A O 1
ATOM 2004 N N . VAL A 1 269 ? 52.676 10.993 -56.628 1.00 69.50 269 VAL A N 1
ATOM 2005 C CA . VAL A 1 269 ? 53.119 11.827 -57.762 1.00 69.50 269 VAL A CA 1
ATOM 2006 C C . VAL A 1 269 ? 54.009 10.994 -58.670 1.00 69.50 269 VAL A C 1
ATOM 2008 O O . VAL A 1 269 ? 54.901 10.309 -58.119 1.00 69.50 269 VAL A O 1
#

Foldseek 3Di:
DVVVVVVVVVVVVVVVVVVVVVVVVVVVVVVVVVVLVVLVVCCVVVVDVPSVVVNVVVLVVVLCLLQPAADDPPPDDPVRLVVQLVVLQVQLLVCVVVVVLVSNLVSLSVSCNSPPDLVSSLSNLVSCVVVVVLVSSLVNLVVSLPDPPQDPVSNVSSVLSNLLSVLVVVVVVLVVVVVVVVVVVVVCPDDPDDDDDPPPPPVVVVVVVVNVVVVVVSVVSVVVSVVVVVVVVVVSVVVVVVVVVVVVVVVPPDDPPPPDPDDDDDDDD

Radius of gyration: 28.39 Å; Cα contacts (8 Å, |Δi|>4): 142; chains: 1; bounding box: 88×55×106 Å